Protein AF-W4FDB6-F1 (afdb_monomer_lite)

Radius of gyration: 23.58 Å; chains: 1; bounding box: 73×40×62 Å

Sequence (214 aa):
MHGTLHEHDWVFWHDALSQMTCRSTLEWMKSKDYLRRWVLPEQNLNAGTAFSGRPVGNSPELMCWDCSLIKDVDNAFIRHKAWTMHLPRGSPTKFCSSTPKRLEESYLRLMDPCHGHDAGVPTSDRIIHDAEKCFGDHLMAVINAQGAVVHGLGNRNGKRRESGNGGHGGKREKASDVVGHWLHPDAEAGLVDQLGLVTRAIELSKCTVDVAVV

pLDDT: mean 82.79, std 15.03, range [40.12, 97.25]

Secondary structure (DSSP, 8-state):
-TTSTTTTT--B--S-HHHHTSHHHHHHHHHTT-GGGB----TTTTTTSTTTTS---S-GGG-HIIIIIHHHHHHHHHHHHHHTTTS-TT-TT----SSHHHHHHHHHHHS-GGG-TTSSSS-HHHHHHHHHIIIIIHHHHHHHTTT---TTSSS--TTS--S-PPPP----------SS----HHHHHHHHHHHHHHHHHHHHHHHHHTT---

Structure (mmCIF, N/CA/C/O backbone):
data_AF-W4FDB6-F1
#
_entry.id   AF-W4FDB6-F1
#
loop_
_atom_site.group_PDB
_atom_site.id
_atom_site.type_symbol
_atom_site.label_atom_id
_atom_site.label_alt_id
_atom_site.label_comp_id
_atom_site.label_asym_id
_atom_site.label_entity_id
_atom_site.label_seq_id
_atom_site.pdbx_PDB_ins_code
_atom_site.Cartn_x
_atom_site.Cartn_y
_atom_site.Cartn_z
_atom_site.occupancy
_atom_site.B_iso_or_equiv
_atom_site.auth_seq_id
_atom_site.auth_comp_id
_atom_site.auth_asym_id
_atom_site.auth_atom_id
_atom_site.pdbx_PDB_model_num
ATOM 1 N N . MET A 1 1 ? -15.135 3.084 -6.798 1.00 77.62 1 MET A N 1
ATOM 2 C CA . MET A 1 1 ? -16.019 1.919 -6.602 1.00 77.62 1 MET A CA 1
ATOM 3 C C . MET A 1 1 ? -17.295 1.976 -7.442 1.00 77.62 1 MET A C 1
ATOM 5 O O . MET A 1 1 ? -18.014 0.996 -7.440 1.00 77.62 1 MET A O 1
ATOM 9 N N . HIS A 1 2 ? -17.599 3.065 -8.164 1.00 84.50 2 HIS A N 1
ATOM 10 C CA . HIS A 1 2 ? -18.776 3.081 -9.042 1.00 84.50 2 HIS A CA 1
ATOM 11 C C . HIS A 1 2 ? -18.686 1.978 -10.108 1.00 84.50 2 HIS A C 1
ATOM 13 O O . HIS A 1 2 ? -17.643 1.848 -10.752 1.00 84.50 2 HIS A O 1
ATOM 19 N N . GLY A 1 3 ? -19.756 1.207 -10.285 1.00 88.00 3 GLY A N 1
ATOM 20 C CA . GLY A 1 3 ? -19.828 0.080 -11.210 1.00 88.00 3 GLY A CA 1
ATOM 21 C C . GLY A 1 3 ? -19.156 -1.205 -10.721 1.00 88.00 3 GLY A C 1
ATOM 22 O O . GLY A 1 3 ? -19.018 -2.134 -11.513 1.00 88.00 3 GLY A O 1
ATOM 23 N N . THR A 1 4 ? -18.723 -1.284 -9.456 1.00 87.75 4 THR A N 1
ATOM 24 C CA . THR A 1 4 ? -18.204 -2.531 -8.866 1.00 87.75 4 THR A CA 1
ATOM 25 C C . THR A 1 4 ? -19.266 -3.224 -8.015 1.00 87.75 4 THR A C 1
ATOM 27 O O . THR A 1 4 ? -20.210 -2.588 -7.548 1.00 87.75 4 THR A O 1
ATOM 30 N N . LEU A 1 5 ? -19.084 -4.526 -7.755 1.00 90.31 5 LEU A N 1
ATOM 31 C CA . LEU A 1 5 ? -19.933 -5.289 -6.826 1.00 90.31 5 LEU A CA 1
ATOM 32 C C . LEU A 1 5 ? -20.041 -4.609 -5.451 1.00 90.31 5 LEU A C 1
ATOM 34 O O . LEU A 1 5 ? -21.086 -4.666 -4.812 1.00 90.31 5 LEU A O 1
ATOM 38 N N . HIS A 1 6 ? -18.970 -3.926 -5.042 1.00 89.88 6 HIS A N 1
ATOM 39 C CA . HIS A 1 6 ? -18.848 -3.292 -3.738 1.00 89.88 6 HIS A CA 1
ATOM 40 C C . HIS A 1 6 ? -19.127 -1.787 -3.738 1.00 89.88 6 HIS A C 1
ATOM 42 O O . HIS A 1 6 ? -18.681 -1.067 -2.846 1.00 89.88 6 HIS A O 1
ATOM 48 N N . GLU A 1 7 ? -19.830 -1.253 -4.741 1.00 9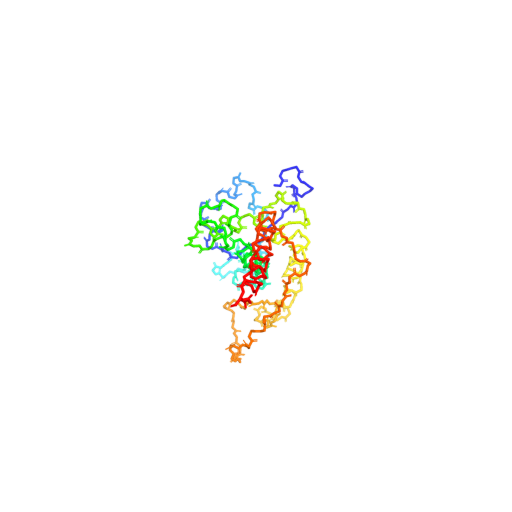1.69 7 GLU A N 1
ATOM 49 C CA . GLU A 1 7 ? -20.107 0.186 -4.840 1.00 91.69 7 GLU A CA 1
ATOM 50 C C . GLU A 1 7 ? -20.785 0.750 -3.577 1.00 91.69 7 GLU A C 1
ATOM 52 O O . GLU A 1 7 ? -20.498 1.870 -3.126 1.00 91.69 7 GLU A O 1
ATOM 57 N N . HIS A 1 8 ? -21.676 -0.035 -2.977 1.00 91.69 8 HIS A N 1
ATOM 58 C CA . HIS A 1 8 ? -22.542 0.418 -1.895 1.00 91.69 8 HIS A CA 1
ATOM 59 C C . HIS A 1 8 ? -22.120 -0.071 -0.508 1.00 91.69 8 HIS A C 1
ATOM 61 O O . HIS A 1 8 ? -22.468 0.594 0.465 1.00 91.69 8 HIS A O 1
ATOM 67 N N . ASP A 1 9 ? -21.296 -1.110 -0.395 1.00 92.81 9 ASP A N 1
ATOM 68 C CA . ASP A 1 9 ? -20.960 -1.771 0.877 1.00 92.81 9 ASP A CA 1
ATOM 69 C C . ASP A 1 9 ? -19.481 -1.652 1.290 1.00 92.81 9 ASP A C 1
ATOM 71 O O . ASP A 1 9 ? -19.114 -2.090 2.377 1.00 92.81 9 ASP A O 1
ATOM 75 N N . TRP A 1 10 ? -18.631 -1.010 0.479 1.00 92.12 10 TRP A N 1
ATOM 76 C CA . TRP A 1 10 ? -17.231 -0.820 0.850 1.00 92.12 10 TRP A CA 1
ATOM 77 C C . TRP A 1 10 ? -17.062 0.057 2.097 1.00 92.12 10 TRP A C 1
ATOM 79 O O . TRP A 1 10 ? -17.769 1.057 2.289 1.00 92.12 10 TRP A O 1
ATOM 89 N N . VAL A 1 11 ? -16.053 -0.303 2.891 1.00 91.88 11 VAL A N 1
ATOM 90 C CA . VAL A 1 11 ? -15.597 0.399 4.095 1.00 91.88 11 VAL A CA 1
ATOM 91 C C . VAL A 1 11 ? -14.080 0.572 4.067 1.00 91.88 11 VAL A C 1
ATOM 93 O O . VAL A 1 11 ? -13.389 -0.069 3.276 1.00 91.88 11 VAL A O 1
ATOM 96 N N . PHE A 1 12 ? -13.547 1.443 4.920 1.00 89.88 12 PHE A N 1
ATOM 97 C CA . PHE A 1 12 ? -12.102 1.619 5.072 1.00 89.88 12 PHE A CA 1
ATOM 98 C C . PHE A 1 12 ? -11.711 1.941 6.516 1.00 89.88 12 PHE A C 1
ATOM 100 O O . PHE A 1 12 ? -12.503 2.490 7.282 1.00 89.88 12 PHE A O 1
ATOM 107 N N . TRP A 1 13 ? -10.459 1.660 6.873 1.00 88.06 13 TRP A N 1
ATOM 108 C CA . TRP A 1 13 ? -9.829 2.092 8.120 1.00 88.06 13 TRP A CA 1
ATOM 109 C C . TRP A 1 13 ? -8.397 2.558 7.838 1.00 88.06 13 TRP A C 1
ATOM 111 O O . TRP A 1 13 ? -7.773 2.114 6.878 1.00 88.06 13 TRP A O 1
ATOM 121 N N . HIS A 1 14 ? -7.900 3.514 8.626 1.00 86.38 14 HIS A N 1
ATOM 122 C CA . HIS A 1 14 ? -6.581 4.110 8.412 1.00 86.38 14 HIS A CA 1
ATOM 123 C C . HIS A 1 14 ? -6.055 4.745 9.708 1.00 86.38 14 HIS A C 1
ATOM 125 O O . HIS A 1 14 ? -6.829 5.328 10.473 1.00 86.38 14 HIS A O 1
ATOM 131 N N . ASP A 1 15 ? -4.744 4.678 9.941 1.00 80.88 15 ASP A N 1
ATOM 132 C CA . ASP A 1 15 ? -4.083 5.112 11.181 1.00 80.88 15 ASP A CA 1
ATOM 133 C C . ASP A 1 15 ? -3.402 6.496 11.108 1.00 80.88 15 ASP A C 1
ATOM 135 O O . ASP A 1 15 ? -3.046 7.060 12.144 1.00 80.88 15 ASP A O 1
ATOM 139 N N . ALA A 1 16 ? -3.266 7.086 9.913 1.00 84.69 16 ALA A N 1
ATOM 140 C CA . ALA A 1 16 ? -2.893 8.493 9.683 1.00 84.69 16 ALA A CA 1
ATOM 141 C C . ALA A 1 16 ? -3.937 9.513 10.201 1.00 84.69 16 ALA A C 1
ATOM 143 O O . ALA A 1 16 ? -4.393 10.415 9.489 1.00 84.69 16 ALA A O 1
ATOM 144 N N . LEU A 1 17 ? -4.307 9.399 11.477 1.00 83.00 17 LEU A N 1
ATOM 145 C CA . LEU A 1 17 ? -5.391 10.136 12.122 1.00 83.00 17 LEU A CA 1
ATOM 146 C C . LEU A 1 17 ? -5.271 11.648 11.948 1.00 83.00 17 LEU A C 1
ATOM 148 O O . LEU A 1 17 ? -6.277 12.303 11.694 1.00 83.00 17 LEU A O 1
ATOM 152 N N . SER A 1 18 ? -4.068 12.219 12.041 1.00 84.00 18 SER A N 1
ATOM 153 C CA . SER A 1 18 ? -3.870 13.669 11.900 1.00 84.00 18 SER A CA 1
ATOM 154 C C . SER A 1 18 ? -4.280 14.195 10.522 1.00 84.00 18 SER A C 1
ATOM 156 O O . SER A 1 18 ? -4.822 15.293 10.427 1.00 84.00 18 SER A O 1
ATOM 158 N N . GLN A 1 19 ? -4.053 13.419 9.459 1.00 88.38 19 GLN A N 1
ATOM 159 C CA . GLN A 1 19 ? -4.461 13.776 8.097 1.00 88.38 19 GLN A CA 1
ATOM 160 C C . GLN A 1 19 ? -5.949 13.499 7.881 1.00 88.38 19 GLN A C 1
ATOM 162 O O . GLN A 1 19 ? -6.661 14.334 7.328 1.00 88.38 19 GLN A O 1
ATOM 167 N N . MET A 1 20 ? -6.426 12.355 8.375 1.00 87.31 20 MET A N 1
ATOM 168 C CA . MET A 1 20 ? -7.812 11.910 8.213 1.00 87.31 20 MET A CA 1
ATOM 169 C C . MET A 1 20 ? -8.819 12.760 9.002 1.00 87.31 20 MET A C 1
ATOM 171 O O . MET A 1 20 ? -9.962 12.921 8.585 1.00 87.31 20 MET A O 1
ATOM 175 N N . THR A 1 21 ? -8.402 13.323 10.138 1.00 87.00 21 THR A N 1
ATOM 176 C CA . THR A 1 21 ? -9.259 14.135 11.021 1.00 87.00 21 THR A CA 1
ATOM 177 C C . THR A 1 21 ? -9.052 15.638 10.870 1.00 87.00 21 THR A C 1
ATOM 179 O O . THR A 1 21 ? -9.692 16.416 11.582 1.00 87.00 21 THR A O 1
ATOM 182 N N . CYS A 1 22 ? -8.190 16.085 9.950 1.00 90.94 22 CYS A N 1
ATOM 183 C CA . CYS A 1 22 ? -8.082 17.511 9.673 1.00 90.94 22 CYS A CA 1
ATOM 184 C C . CYS A 1 22 ? -9.380 18.021 9.017 1.00 90.94 22 CYS A C 1
ATOM 186 O O . CYS A 1 22 ? -10.095 17.280 8.336 1.00 90.94 22 CYS A O 1
ATOM 188 N N . ARG A 1 23 ? -9.711 19.298 9.250 1.00 93.50 23 ARG A N 1
ATOM 189 C CA . ARG A 1 23 ? -11.004 19.879 8.851 1.00 93.50 23 ARG A CA 1
ATOM 190 C C . ARG A 1 23 ? -11.286 19.705 7.358 1.00 93.50 23 ARG A C 1
ATOM 192 O O . ARG A 1 23 ? -12.361 19.238 7.003 1.00 93.50 23 ARG A O 1
ATOM 199 N N . SER A 1 24 ? -10.309 20.031 6.515 1.00 95.81 24 SER A N 1
ATOM 200 C CA . SER A 1 24 ? -10.447 19.942 5.061 1.00 95.81 24 SER A CA 1
ATOM 201 C C . SER A 1 24 ? -10.673 18.505 4.585 1.00 95.81 24 SER A C 1
ATOM 203 O O . SER A 1 24 ? -11.525 18.282 3.729 1.00 95.81 24 SER A O 1
ATOM 205 N N . THR A 1 25 ? -9.978 17.517 5.161 1.00 94.25 25 THR A N 1
ATOM 206 C CA . THR A 1 25 ? -10.194 16.102 4.819 1.00 94.25 25 THR A CA 1
ATOM 207 C C . THR A 1 25 ? -11.575 15.630 5.259 1.00 94.25 25 THR A C 1
ATOM 209 O O . THR A 1 25 ? -12.256 14.954 4.494 1.00 94.25 25 THR A O 1
ATOM 212 N N . LEU A 1 26 ? -12.041 16.021 6.450 1.00 92.44 26 LEU A N 1
ATOM 213 C CA . LEU A 1 26 ? -13.391 15.687 6.917 1.00 92.44 26 LEU A CA 1
ATOM 214 C C . LEU A 1 26 ? -14.479 16.308 6.031 1.00 92.44 26 LEU A C 1
ATOM 216 O O . LEU A 1 26 ? -15.447 15.631 5.693 1.00 92.44 26 LEU A O 1
ATOM 220 N N . GLU A 1 27 ? -14.335 17.577 5.649 1.00 95.88 27 GLU A N 1
ATOM 221 C CA . GLU A 1 27 ? -15.256 18.260 4.730 1.00 95.88 27 GLU A CA 1
ATOM 222 C C . GLU A 1 27 ? -15.283 17.575 3.360 1.00 95.88 27 GLU A C 1
ATOM 224 O O . GLU A 1 27 ? -16.359 17.283 2.831 1.00 95.88 27 GLU A O 1
ATOM 229 N N . TRP A 1 28 ? -14.111 17.225 2.826 1.00 95.94 28 TRP A N 1
ATOM 230 C CA . TRP A 1 28 ? -13.996 16.472 1.582 1.00 95.94 28 TRP A CA 1
ATOM 231 C C . TRP A 1 28 ? -14.659 15.091 1.684 1.00 95.94 28 TRP A C 1
ATOM 233 O O . TRP A 1 28 ? -15.516 14.770 0.860 1.00 95.94 28 TRP A O 1
ATOM 243 N N . MET A 1 29 ? -14.359 14.305 2.723 1.00 94.38 29 MET A N 1
ATOM 244 C CA . MET A 1 29 ? -14.971 12.986 2.934 1.00 94.38 29 MET A CA 1
ATOM 245 C C . MET A 1 29 ? -16.492 13.070 3.095 1.00 94.38 29 MET A C 1
ATOM 247 O O . MET A 1 29 ? -17.195 12.193 2.600 1.00 94.38 29 MET A O 1
ATOM 251 N N . LYS A 1 30 ? -17.022 14.119 3.740 1.00 94.88 30 LYS A N 1
ATOM 252 C CA . LYS A 1 30 ? -18.473 14.364 3.817 1.00 94.88 30 LYS A CA 1
ATOM 253 C C . LYS A 1 30 ? -19.069 14.638 2.441 1.00 94.88 30 LYS A C 1
ATOM 255 O O . LYS A 1 30 ? -20.067 14.021 2.091 1.00 94.88 30 LYS A O 1
ATOM 260 N N . SER A 1 31 ? -18.440 15.502 1.642 1.00 96.25 31 SER A N 1
ATOM 261 C CA . SER A 1 31 ? -18.912 15.817 0.282 1.00 96.25 31 SER A CA 1
ATOM 262 C C . SER A 1 31 ? -18.907 14.612 -0.665 1.00 96.25 31 SER A C 1
ATOM 264 O O . SER A 1 31 ? -19.667 14.578 -1.628 1.00 96.25 31 SER A O 1
ATOM 266 N N . LYS A 1 32 ? -18.044 13.626 -0.396 1.00 93.06 32 LYS A N 1
ATOM 267 C CA . LYS A 1 32 ? -17.949 12.371 -1.148 1.00 93.06 32 LYS A CA 1
ATOM 268 C C . LYS A 1 32 ? -18.794 11.246 -0.562 1.00 93.06 32 LYS A C 1
ATOM 270 O O . LYS A 1 32 ? -18.799 10.162 -1.132 1.00 93.06 32 LYS A O 1
ATOM 275 N N . ASP A 1 33 ? -19.476 11.486 0.560 1.00 92.00 33 ASP A N 1
ATOM 276 C CA . ASP A 1 33 ? -20.204 10.457 1.307 1.00 92.00 33 ASP A CA 1
ATOM 277 C C . ASP A 1 33 ? -19.298 9.273 1.729 1.00 92.00 33 ASP A C 1
ATOM 279 O O . ASP A 1 33 ? -19.707 8.121 1.860 1.00 92.00 33 ASP A O 1
ATOM 283 N N . TYR A 1 34 ? -18.009 9.562 1.935 1.00 92.88 34 TYR A N 1
ATOM 284 C CA . TYR A 1 34 ? -17.008 8.594 2.387 1.00 92.88 34 TYR A CA 1
ATOM 285 C C . TYR A 1 34 ? -16.977 8.506 3.906 1.00 92.88 34 TYR A C 1
ATOM 287 O O . TYR A 1 34 ? -16.660 7.456 4.449 1.00 92.88 34 TYR A O 1
ATOM 295 N N . LEU A 1 35 ? -17.348 9.578 4.615 1.00 90.56 35 LEU A N 1
ATOM 296 C CA . LEU A 1 35 ? -17.263 9.601 6.075 1.00 90.56 35 LEU A CA 1
ATOM 297 C C . LEU A 1 35 ? -18.083 8.474 6.733 1.00 90.56 35 LEU A C 1
ATOM 299 O O . LEU A 1 35 ? -17.617 7.889 7.703 1.00 90.56 35 LEU A O 1
ATOM 303 N N . ARG A 1 36 ? -19.251 8.116 6.176 1.00 90.69 36 ARG A N 1
ATOM 304 C CA . ARG A 1 36 ? -20.087 7.007 6.680 1.00 90.69 36 ARG A CA 1
ATOM 305 C C . ARG A 1 36 ? -19.487 5.612 6.468 1.00 90.69 36 ARG A C 1
ATOM 307 O O . ARG A 1 36 ? -20.016 4.642 6.990 1.00 90.69 36 ARG A O 1
ATOM 314 N N . ARG A 1 37 ? -18.435 5.509 5.654 1.00 92.69 37 ARG A N 1
ATOM 315 C CA . ARG A 1 37 ? -17.748 4.259 5.297 1.00 92.69 37 ARG A CA 1
ATOM 316 C C . ARG A 1 37 ? -16.469 4.051 6.101 1.00 92.69 37 ARG A C 1
ATOM 318 O O . ARG A 1 37 ? -15.809 3.026 5.955 1.00 92.69 37 ARG A O 1
ATOM 325 N N . TRP A 1 38 ? -16.096 5.032 6.918 1.00 89.94 38 TRP A N 1
ATOM 326 C CA . TRP A 1 38 ? -14.939 4.929 7.788 1.00 89.94 38 TRP A CA 1
ATOM 327 C C . TRP A 1 38 ? -15.288 4.066 9.001 1.00 89.94 38 TRP A C 1
ATOM 329 O O . TRP A 1 38 ? -16.221 4.379 9.738 1.00 89.94 38 TRP A O 1
ATOM 339 N N . VAL A 1 39 ? -14.527 2.999 9.227 1.00 87.75 39 VAL A N 1
ATOM 340 C CA . VAL A 1 39 ? -14.646 2.172 10.428 1.00 87.75 39 VAL A CA 1
ATOM 341 C C . VAL A 1 39 ? -14.158 2.972 11.639 1.00 87.75 39 VAL A C 1
ATOM 343 O O . VAL A 1 39 ? -12.982 3.337 11.734 1.00 87.75 39 VAL A O 1
ATOM 346 N N . LEU A 1 40 ? -15.078 3.248 12.562 1.00 84.06 40 LEU A N 1
ATOM 347 C CA . LEU A 1 40 ? -14.858 4.031 13.777 1.00 84.06 40 LEU A CA 1
ATOM 348 C C . LEU A 1 40 ? -15.238 3.213 15.021 1.00 84.06 40 LEU A C 1
ATOM 350 O O . LEU A 1 40 ? -16.139 2.380 14.951 1.00 84.06 40 LEU A O 1
ATOM 354 N N . PRO A 1 41 ? -14.586 3.446 16.173 1.00 76.38 41 PRO A N 1
ATOM 355 C CA . PRO A 1 41 ? -15.020 2.869 17.434 1.00 76.38 41 PRO A CA 1
ATOM 356 C C . PRO A 1 41 ? -16.377 3.447 17.841 1.00 76.38 41 PRO A C 1
ATOM 358 O O . PRO A 1 41 ? -16.570 4.664 17.847 1.00 76.38 41 PRO A O 1
ATOM 361 N N . GLU A 1 42 ? -17.293 2.565 18.227 1.00 79.50 42 GLU A N 1
ATOM 362 C CA . GLU A 1 42 ? -18.619 2.923 18.729 1.00 79.50 42 GLU A CA 1
ATOM 363 C C . GLU A 1 42 ? -18.728 2.725 20.249 1.00 79.50 42 GLU A C 1
ATOM 365 O O . GLU A 1 42 ? -17.752 2.409 20.930 1.00 79.50 42 GLU A O 1
ATOM 370 N N . GLN A 1 43 ? -19.926 2.950 20.799 1.00 80.25 43 GLN A N 1
ATOM 371 C CA . GLN A 1 43 ? -20.262 2.674 22.203 1.00 80.25 43 GLN A CA 1
ATOM 372 C C . GLN A 1 43 ? -19.336 3.357 23.219 1.00 80.25 43 GLN A C 1
ATOM 374 O O . GLN A 1 43 ? -19.120 2.850 24.317 1.00 80.25 43 GLN A O 1
ATOM 379 N N . ASN A 1 44 ? -18.794 4.527 22.867 1.00 78.81 44 ASN A N 1
ATOM 380 C CA . ASN A 1 44 ? -17.888 5.291 23.725 1.00 78.81 44 ASN A CA 1
ATOM 381 C C . ASN A 1 44 ? -16.601 4.530 24.108 1.00 78.81 44 ASN A C 1
ATOM 383 O O . ASN A 1 44 ? -15.969 4.884 25.102 1.00 78.81 44 ASN A O 1
ATOM 387 N N . LEU A 1 45 ? -16.173 3.543 23.304 1.00 76.19 45 LEU A N 1
ATOM 388 C CA . LEU A 1 45 ? -14.981 2.711 23.552 1.00 76.19 45 LEU A CA 1
ATOM 389 C C . LEU A 1 45 ? -13.702 3.514 23.829 1.00 76.19 45 LEU A C 1
ATOM 391 O O . LEU A 1 45 ? -12.815 3.047 24.536 1.00 76.19 45 LEU A O 1
ATOM 395 N N . ASN A 1 46 ? -13.597 4.725 23.283 1.00 80.69 46 ASN A N 1
ATOM 396 C CA . ASN A 1 46 ? -12.473 5.630 23.511 1.00 80.69 46 ASN A CA 1
ATOM 397 C C . ASN A 1 46 ? -12.885 6.992 24.090 1.00 80.69 46 ASN A C 1
ATOM 399 O O . ASN A 1 46 ? -12.123 7.964 23.987 1.00 80.69 46 ASN A O 1
ATOM 403 N N . ALA A 1 47 ? -14.072 7.079 24.695 1.00 85.12 47 ALA A N 1
ATOM 404 C CA . ALA A 1 47 ? -14.537 8.300 25.338 1.00 85.12 47 ALA A CA 1
ATOM 405 C C . ALA A 1 47 ? -13.588 8.738 26.461 1.00 85.12 47 ALA A C 1
ATOM 407 O O . ALA A 1 47 ? -12.970 7.926 27.144 1.00 85.12 47 ALA A O 1
ATOM 408 N N . GLY A 1 48 ? -13.438 10.054 26.622 1.00 83.31 48 GLY A N 1
ATOM 409 C CA . GLY A 1 48 ? -12.521 10.635 27.609 1.00 83.31 48 GLY A CA 1
ATOM 410 C C . GLY A 1 48 ? -11.039 10.601 27.213 1.00 83.31 48 GLY A C 1
ATOM 411 O O . GLY A 1 48 ? -10.209 11.141 27.938 1.00 83.31 48 GLY A O 1
ATOM 412 N N . THR A 1 49 ? -10.687 10.031 26.056 1.00 79.94 49 THR A N 1
ATOM 413 C CA . THR A 1 49 ? -9.330 10.121 25.497 1.00 79.94 49 THR A CA 1
ATOM 414 C C . THR A 1 49 ? -9.225 11.260 24.481 1.00 79.94 49 THR A C 1
ATOM 416 O O . THR A 1 49 ? -10.222 11.690 23.897 1.00 79.94 49 THR A O 1
ATOM 419 N N . ALA A 1 50 ? -7.999 11.695 24.172 1.00 73.81 50 ALA A N 1
ATOM 420 C CA . ALA A 1 50 ? -7.745 12.628 23.067 1.00 73.81 50 ALA A CA 1
ATOM 421 C C . ALA A 1 50 ? -8.186 12.084 21.685 1.00 73.81 50 ALA A C 1
ATOM 423 O O . ALA A 1 50 ? -8.238 12.836 20.709 1.00 73.81 50 ALA A O 1
ATOM 424 N N . PHE A 1 51 ? -8.504 10.788 21.600 1.00 70.88 51 PHE A N 1
ATOM 425 C CA . PHE A 1 51 ? -8.953 10.107 20.391 1.00 70.88 51 PHE A CA 1
ATOM 426 C C . PHE A 1 51 ? -10.452 9.792 20.388 1.00 70.88 51 PHE A C 1
ATOM 428 O O . PHE A 1 51 ? -10.901 9.137 19.458 1.00 70.88 51 PHE A O 1
ATOM 435 N N . SER A 1 52 ? -11.229 10.264 21.369 1.00 80.00 52 SER A N 1
ATOM 436 C CA . SER A 1 52 ? -12.680 10.038 21.440 1.00 80.00 52 SER A CA 1
ATOM 437 C C . SER A 1 52 ? -13.373 10.299 20.094 1.00 80.00 52 SER A C 1
ATOM 439 O O . SER A 1 52 ? -13.234 11.383 19.522 1.00 80.00 52 SER A O 1
ATOM 441 N N . GLY A 1 53 ? -14.109 9.306 19.583 1.00 73.25 53 GLY A N 1
ATOM 442 C CA . GLY A 1 53 ? -14.805 9.381 18.288 1.00 73.25 53 GLY A CA 1
ATOM 443 C C . GLY A 1 53 ? -13.894 9.322 17.051 1.00 73.25 53 GLY A C 1
ATOM 444 O O . GLY A 1 53 ? -14.327 9.658 15.951 1.00 73.25 53 GLY A O 1
ATOM 445 N N . ARG A 1 54 ? -12.626 8.931 17.214 1.00 71.69 54 ARG A N 1
ATOM 446 C CA . ARG A 1 54 ? -11.642 8.706 16.138 1.00 71.69 54 ARG A CA 1
ATOM 447 C C . ARG A 1 54 ? -11.199 7.240 16.149 1.00 71.69 54 ARG A C 1
ATOM 449 O O . ARG A 1 54 ? -11.263 6.630 17.215 1.00 71.69 54 ARG A O 1
ATOM 456 N N . PRO A 1 55 ? -10.716 6.663 15.033 1.00 71.50 55 PRO A N 1
ATOM 457 C CA . PRO A 1 55 ? -10.130 5.326 15.065 1.00 71.50 55 PRO A CA 1
ATOM 458 C C . PRO A 1 55 ? -8.987 5.227 16.073 1.00 71.50 55 PRO A C 1
ATOM 460 O O . PRO A 1 55 ? -8.302 6.212 16.363 1.00 71.50 55 PRO A O 1
ATOM 463 N N . VAL A 1 56 ? -8.763 4.020 16.584 1.00 66.75 56 VAL A N 1
ATOM 464 C CA . VAL A 1 56 ? -7.585 3.728 17.401 1.00 66.75 56 VAL A CA 1
ATOM 465 C C . VAL A 1 56 ? -6.355 3.805 16.493 1.00 66.75 56 VAL A C 1
ATOM 467 O O . VAL A 1 56 ? -6.213 3.026 15.556 1.00 66.75 56 VAL A O 1
ATOM 470 N N . GLY A 1 57 ? -5.490 4.789 16.734 1.00 67.62 57 GLY A N 1
ATOM 471 C CA . GLY A 1 57 ? -4.241 4.958 15.986 1.00 67.62 57 GLY A CA 1
ATOM 472 C C . GLY A 1 57 ? -3.104 4.094 16.536 1.00 67.62 57 GLY A C 1
ATOM 473 O O . GLY A 1 57 ? -3.252 3.430 17.562 1.00 67.62 57 GLY A O 1
ATOM 474 N N . ASN A 1 58 ? -1.933 4.158 15.891 1.00 71.75 58 ASN A N 1
ATOM 475 C CA . ASN A 1 58 ? -0.671 3.584 16.391 1.00 71.75 58 ASN A CA 1
ATOM 476 C C . ASN A 1 58 ? -0.705 2.053 16.593 1.00 71.75 58 ASN A C 1
ATOM 478 O O . ASN A 1 58 ? -0.262 1.533 17.619 1.00 71.75 58 ASN A O 1
ATOM 482 N N . SER A 1 59 ? -1.256 1.349 15.605 1.00 78.69 59 SER A N 1
ATOM 483 C CA . SER A 1 59 ? -1.400 -0.111 15.597 1.00 78.69 59 SER A CA 1
ATOM 484 C C . SER A 1 59 ? -0.990 -0.668 14.229 1.00 78.69 59 SER A C 1
ATOM 486 O O . SER A 1 59 ? -1.860 -1.074 13.456 1.00 78.69 59 SER A O 1
ATOM 488 N N . PRO A 1 60 ? 0.308 -0.616 13.871 1.00 80.44 60 PRO A N 1
ATOM 489 C CA . PRO A 1 60 ? 0.771 -1.024 12.543 1.00 80.44 60 PRO A CA 1
ATOM 490 C C . PRO A 1 60 ? 0.479 -2.494 12.225 1.00 80.44 60 PRO A C 1
ATOM 492 O O . PRO A 1 60 ? 0.372 -2.848 11.060 1.00 80.44 60 PRO A O 1
ATOM 495 N N . GLU A 1 61 ? 0.301 -3.350 13.229 1.00 84.38 61 GLU A N 1
ATOM 496 C CA . GLU A 1 61 ? -0.120 -4.739 13.047 1.00 84.38 61 GLU A CA 1
ATOM 497 C C . GLU A 1 61 ? -1.575 -4.880 12.573 1.00 84.38 61 GLU A C 1
ATOM 499 O O . GLU A 1 61 ? -1.930 -5.921 12.027 1.00 84.38 61 GLU A O 1
ATOM 504 N N . LEU A 1 62 ? -2.409 -3.850 12.751 1.00 87.25 62 LEU A N 1
ATOM 505 C CA . LEU A 1 62 ? -3.792 -3.814 12.256 1.00 87.25 62 LEU A CA 1
ATOM 506 C C . LEU A 1 62 ? -3.900 -3.128 10.883 1.00 87.25 62 LEU A C 1
ATOM 508 O O . LEU A 1 62 ? -4.956 -3.166 10.250 1.00 87.25 62 LEU A O 1
ATOM 512 N N . MET A 1 63 ? -2.829 -2.475 10.422 1.00 89.00 63 MET A N 1
ATOM 513 C CA . MET A 1 63 ? -2.772 -1.825 9.114 1.00 89.00 63 MET A CA 1
ATOM 514 C C . MET A 1 63 ? -2.079 -2.754 8.123 1.00 89.00 63 MET A C 1
ATOM 516 O O . MET A 1 63 ? -0.862 -2.896 8.177 1.00 89.00 63 MET A O 1
ATOM 520 N N . CYS A 1 64 ? -2.813 -3.342 7.177 1.00 91.00 64 CYS A N 1
ATOM 521 C CA . CYS A 1 64 ? -2.246 -4.276 6.191 1.00 91.00 64 CYS A CA 1
ATOM 522 C C . CYS A 1 64 ? -1.025 -3.684 5.468 1.00 91.00 64 CYS A C 1
ATOM 524 O O . CYS A 1 64 ? 0.018 -4.325 5.313 1.00 91.00 64 CYS A O 1
ATOM 526 N N . TRP A 1 65 ? -1.134 -2.401 5.097 1.00 90.56 65 TRP A N 1
ATOM 527 C CA . TRP A 1 65 ? -0.067 -1.672 4.421 1.00 90.56 65 TRP A CA 1
ATOM 528 C C . TRP A 1 65 ? 1.241 -1.658 5.217 1.00 90.56 65 TRP A C 1
ATOM 530 O O . TRP A 1 65 ? 2.281 -2.042 4.684 1.00 90.56 65 TRP A O 1
ATOM 540 N N . ASP A 1 66 ? 1.186 -1.281 6.496 1.00 87.12 66 ASP A N 1
ATOM 541 C CA . ASP A 1 66 ? 2.362 -1.223 7.368 1.00 87.12 66 ASP A CA 1
ATOM 542 C C . ASP A 1 66 ? 2.795 -2.587 7.906 1.00 87.12 66 ASP A C 1
ATOM 544 O O . ASP A 1 66 ? 3.983 -2.796 8.175 1.00 87.12 66 ASP A O 1
ATOM 548 N N . CYS A 1 67 ? 1.851 -3.513 8.067 1.00 87.06 67 CYS A N 1
ATOM 549 C CA . CYS A 1 67 ? 2.099 -4.839 8.604 1.00 87.06 67 CYS A CA 1
ATOM 550 C C . CYS A 1 67 ? 2.920 -5.683 7.628 1.00 87.06 67 CYS A C 1
ATOM 552 O O . CYS A 1 67 ? 3.900 -6.324 8.037 1.00 87.06 67 CYS A O 1
ATOM 554 N N . SER A 1 68 ? 2.522 -5.724 6.350 1.00 87.31 68 SER A N 1
ATOM 555 C CA . SER A 1 68 ? 3.193 -6.577 5.369 1.00 87.31 68 SER A CA 1
ATOM 556 C C . SER A 1 68 ? 3.147 -6.101 3.915 1.00 87.31 68 SER A C 1
ATOM 558 O O . SER A 1 68 ? 4.150 -6.276 3.224 1.00 87.31 68 SER A O 1
ATOM 560 N N . LEU A 1 69 ? 2.072 -5.460 3.443 1.00 92.00 69 LEU A N 1
ATOM 561 C CA . LEU A 1 69 ? 1.897 -5.224 2.001 1.00 92.00 69 LEU A CA 1
ATOM 562 C C . LEU A 1 69 ? 2.967 -4.298 1.408 1.00 92.00 69 LEU A C 1
ATOM 564 O O . LEU A 1 69 ? 3.458 -4.562 0.311 1.00 92.00 69 LEU A O 1
ATOM 568 N N . ILE A 1 70 ? 3.418 -3.269 2.138 1.00 91.50 70 ILE A N 1
ATOM 569 C CA . ILE A 1 70 ? 4.513 -2.408 1.657 1.00 91.50 70 ILE A CA 1
ATOM 570 C C . ILE A 1 70 ? 5.799 -3.205 1.417 1.00 91.50 70 ILE A C 1
ATOM 572 O O . ILE A 1 70 ? 6.564 -2.903 0.504 1.00 91.50 70 ILE A O 1
ATOM 576 N N . LYS A 1 71 ? 6.038 -4.260 2.206 1.00 88.12 71 LYS A N 1
ATOM 577 C CA . LYS A 1 71 ? 7.226 -5.099 2.059 1.00 88.12 71 LYS A CA 1
ATOM 578 C C . LYS A 1 71 ? 7.168 -5.924 0.776 1.00 88.12 71 LYS A C 1
ATOM 580 O O . LYS A 1 71 ? 8.209 -6.127 0.147 1.00 88.12 71 LYS A O 1
ATOM 585 N N . ASP A 1 72 ? 5.976 -6.361 0.385 1.00 90.50 72 ASP A N 1
ATOM 586 C CA . ASP A 1 72 ? 5.751 -7.064 -0.876 1.00 90.50 72 ASP A CA 1
ATOM 587 C C . ASP A 1 72 ? 6.096 -6.139 -2.055 1.00 90.50 72 ASP A C 1
ATOM 589 O O . ASP A 1 72 ? 6.874 -6.521 -2.936 1.00 90.50 72 ASP A O 1
ATOM 593 N N . VAL A 1 73 ? 5.636 -4.882 -2.004 1.00 94.19 73 VAL A N 1
ATOM 594 C CA . VAL A 1 73 ? 5.954 -3.851 -3.008 1.00 94.19 73 VAL A CA 1
ATOM 595 C C . VAL A 1 73 ? 7.443 -3.510 -3.025 1.00 94.19 73 VAL A C 1
ATOM 597 O O . VAL A 1 73 ? 8.049 -3.492 -4.095 1.00 94.19 73 VAL A O 1
ATOM 600 N N . ASP A 1 74 ? 8.073 -3.312 -1.865 1.00 93.50 74 ASP A N 1
ATOM 601 C CA . ASP A 1 74 ? 9.511 -3.040 -1.756 1.00 93.50 74 ASP A CA 1
ATOM 602 C C . ASP A 1 74 ? 10.347 -4.167 -2.377 1.00 93.50 74 ASP A C 1
ATOM 604 O O . ASP A 1 74 ? 11.312 -3.924 -3.107 1.00 93.50 74 ASP A O 1
ATOM 608 N N . ASN A 1 75 ? 9.993 -5.420 -2.082 1.00 90.19 75 ASN A N 1
ATOM 609 C CA . ASN A 1 75 ? 10.685 -6.584 -2.623 1.00 90.19 75 ASN A CA 1
ATOM 610 C C . ASN A 1 75 ? 10.506 -6.666 -4.142 1.00 90.19 75 ASN A C 1
ATOM 612 O O . ASN A 1 75 ? 11.490 -6.871 -4.857 1.00 90.19 75 ASN A O 1
ATOM 616 N N . ALA A 1 76 ? 9.285 -6.449 -4.641 1.00 93.00 76 ALA A N 1
ATOM 617 C CA . ALA A 1 76 ? 9.019 -6.380 -6.070 1.00 93.00 76 ALA A CA 1
ATOM 618 C C . ALA A 1 76 ? 9.846 -5.270 -6.727 1.00 93.00 76 ALA A C 1
ATOM 620 O O . ALA A 1 76 ? 10.593 -5.550 -7.665 1.00 93.00 76 ALA A O 1
ATOM 621 N N . PHE A 1 77 ? 9.819 -4.053 -6.186 1.00 96.00 77 PHE A N 1
ATOM 622 C CA . PHE A 1 77 ? 10.601 -2.925 -6.679 1.00 96.00 77 PHE A CA 1
ATOM 623 C C . PHE A 1 77 ? 12.097 -3.240 -6.762 1.00 96.00 77 PHE A C 1
ATOM 625 O O . PHE A 1 77 ? 12.723 -2.980 -7.790 1.00 96.00 77 PHE A O 1
ATOM 632 N N . ILE A 1 78 ? 12.683 -3.835 -5.718 1.00 93.81 78 ILE A N 1
ATOM 633 C CA . ILE A 1 78 ? 14.107 -4.199 -5.703 1.00 93.81 78 ILE A CA 1
ATOM 634 C C . ILE A 1 78 ? 14.443 -5.159 -6.849 1.00 93.81 78 ILE A C 1
ATOM 636 O O . ILE A 1 78 ? 15.455 -4.955 -7.524 1.00 93.81 78 ILE A O 1
ATOM 640 N N . ARG A 1 79 ? 13.602 -6.171 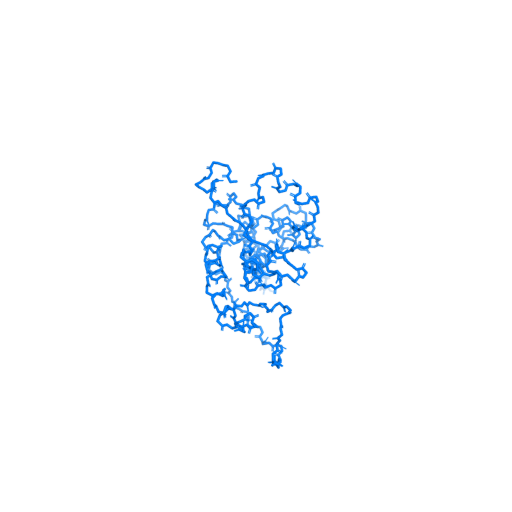-7.098 1.00 91.81 79 ARG A N 1
ATOM 641 C CA . ARG A 1 79 ? 13.802 -7.109 -8.212 1.00 91.81 79 ARG A CA 1
ATOM 642 C C . ARG A 1 79 ? 13.684 -6.412 -9.572 1.00 91.81 79 ARG A C 1
ATOM 644 O O . ARG A 1 79 ? 14.596 -6.498 -10.388 1.00 91.81 79 ARG A O 1
ATOM 651 N N . HIS A 1 80 ? 12.621 -5.636 -9.776 1.00 95.25 80 HIS A N 1
ATOM 652 C CA . HIS A 1 80 ? 12.362 -4.915 -11.028 1.00 95.25 80 HIS A CA 1
ATOM 653 C C . HIS A 1 80 ? 13.456 -3.889 -11.352 1.00 95.25 80 HIS A C 1
ATOM 655 O O . HIS A 1 80 ? 13.892 -3.750 -12.497 1.00 95.25 80 HIS A O 1
ATOM 661 N N . LYS A 1 81 ? 13.971 -3.206 -10.326 1.00 95.75 81 LYS A N 1
ATOM 662 C CA . LYS A 1 81 ? 15.129 -2.315 -10.433 1.00 95.75 81 LYS A CA 1
ATOM 663 C C . LYS A 1 81 ? 16.392 -3.063 -10.851 1.00 95.75 81 LYS A C 1
ATOM 665 O O . LYS A 1 81 ? 17.171 -2.513 -11.625 1.00 95.75 81 LYS A O 1
ATOM 670 N N . ALA A 1 82 ? 16.613 -4.279 -10.350 1.00 92.62 82 ALA A N 1
ATOM 671 C CA . ALA A 1 82 ? 17.772 -5.081 -10.729 1.00 92.62 82 ALA A CA 1
ATOM 672 C C . ALA A 1 82 ? 17.723 -5.467 -12.214 1.00 92.62 82 ALA A C 1
ATOM 674 O O . ALA A 1 82 ? 18.712 -5.279 -12.914 1.00 92.62 82 ALA A O 1
ATOM 675 N N . TRP A 1 83 ? 16.568 -5.907 -12.718 1.00 92.62 83 TRP A N 1
ATOM 676 C CA . TRP A 1 83 ? 16.422 -6.315 -14.123 1.00 92.62 83 TRP A CA 1
ATOM 677 C C . TRP A 1 83 ? 16.393 -5.163 -15.118 1.00 92.62 83 TRP A C 1
ATOM 679 O O . TRP A 1 83 ? 16.658 -5.361 -16.292 1.00 92.62 83 TRP A O 1
ATOM 689 N N . THR A 1 84 ? 16.122 -3.942 -14.666 1.00 96.00 84 THR A N 1
ATOM 690 C CA . THR A 1 84 ? 16.146 -2.746 -15.524 1.00 96.00 84 THR A CA 1
ATOM 691 C C . THR A 1 84 ? 17.375 -1.869 -15.281 1.00 96.00 84 THR A C 1
ATOM 693 O O . THR A 1 84 ? 17.460 -0.733 -15.761 1.00 96.00 84 THR A O 1
ATOM 696 N N . MET A 1 85 ? 18.367 -2.363 -14.531 1.00 94.94 85 MET A N 1
ATOM 697 C CA . MET A 1 85 ? 19.492 -1.536 -14.093 1.00 94.94 85 MET A CA 1
ATOM 698 C C . MET A 1 85 ? 20.384 -1.066 -15.246 1.00 94.94 85 MET A C 1
ATOM 700 O O . MET A 1 85 ? 20.898 0.053 -15.180 1.00 94.94 85 MET A O 1
ATOM 704 N N . HIS A 1 86 ? 20.526 -1.877 -16.296 1.00 93.56 86 HIS A N 1
ATOM 705 C CA . HIS A 1 86 ? 21.349 -1.596 -17.475 1.00 93.56 86 HIS A CA 1
ATOM 706 C C . HIS A 1 86 ? 20.712 -0.550 -18.407 1.00 93.56 86 HIS A C 1
ATOM 708 O O . HIS A 1 86 ? 21.429 0.134 -19.133 1.00 93.56 86 HIS A O 1
ATOM 714 N N . LEU A 1 87 ? 19.388 -0.358 -18.340 1.00 95.12 87 LEU A N 1
ATOM 715 C CA . LEU A 1 87 ? 18.686 0.616 -19.176 1.00 95.12 87 LEU A CA 1
ATOM 716 C C . LEU A 1 87 ? 19.161 2.059 -18.902 1.00 95.12 87 LEU A C 1
ATOM 718 O O . LEU A 1 87 ? 19.553 2.392 -17.773 1.00 95.12 87 LEU A O 1
ATOM 722 N N . PRO A 1 88 ? 19.078 2.976 -19.881 1.00 94.00 88 PRO A N 1
ATOM 723 C CA . PRO A 1 88 ? 19.417 4.381 -19.673 1.00 94.00 88 PRO A CA 1
ATOM 724 C C . PRO A 1 88 ? 18.600 5.025 -18.546 1.00 94.00 88 PRO A C 1
ATOM 726 O O . PRO A 1 88 ? 17.432 4.711 -18.329 1.00 94.00 88 PRO A O 1
ATOM 729 N N . ARG A 1 89 ? 19.195 5.990 -17.833 1.00 87.88 89 ARG A N 1
ATOM 730 C CA . ARG A 1 89 ? 18.559 6.680 -16.690 1.00 87.88 89 ARG A CA 1
ATOM 731 C C . ARG A 1 89 ? 17.235 7.382 -17.047 1.00 87.88 89 ARG A C 1
ATOM 733 O O . ARG A 1 89 ? 16.425 7.598 -16.152 1.00 87.88 89 ARG A O 1
ATOM 740 N N . GLY A 1 90 ? 17.053 7.784 -18.304 1.00 89.00 90 GLY A N 1
ATOM 741 C CA . GLY A 1 90 ? 15.833 8.429 -18.798 1.00 89.00 90 GLY A CA 1
ATOM 742 C C . GLY A 1 90 ? 14.800 7.469 -19.389 1.00 89.00 90 GLY A C 1
ATOM 743 O O . GLY A 1 90 ? 13.783 7.943 -19.878 1.00 89.00 90 GLY A O 1
ATOM 744 N N . SER A 1 91 ? 15.054 6.156 -19.382 1.00 93.81 91 SE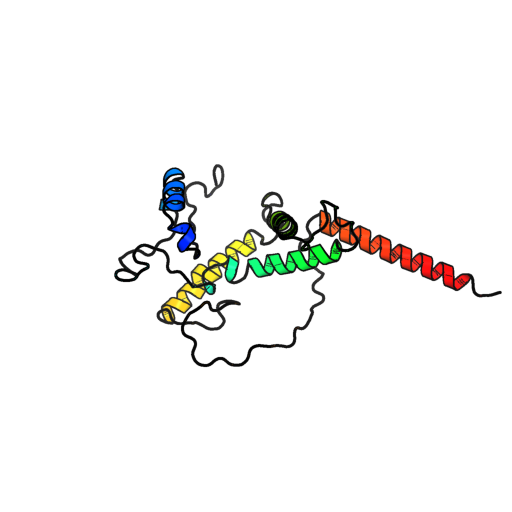R A N 1
ATOM 745 C CA . SER A 1 91 ? 14.112 5.199 -19.961 1.00 93.81 91 SER A CA 1
ATOM 746 C C . SER A 1 91 ? 12.808 5.173 -19.154 1.00 93.81 91 SER A C 1
ATOM 748 O O . SER A 1 91 ? 12.881 4.974 -17.938 1.00 93.81 91 SER A O 1
ATOM 750 N N . PRO A 1 92 ? 11.630 5.307 -19.792 1.00 93.00 92 PRO A N 1
ATOM 751 C CA . PRO A 1 92 ? 10.344 5.210 -19.098 1.00 93.00 92 PRO A CA 1
ATOM 752 C C . PRO A 1 92 ? 10.102 3.814 -18.506 1.00 93.00 92 PRO A C 1
ATOM 754 O O . PRO A 1 92 ? 9.403 3.670 -17.506 1.00 93.00 92 PRO A O 1
ATOM 757 N N . THR A 1 93 ? 10.737 2.787 -19.076 1.00 95.38 93 THR A N 1
ATOM 758 C CA . THR A 1 93 ? 10.614 1.395 -18.631 1.00 95.38 93 THR A CA 1
ATOM 759 C C . THR A 1 93 ? 11.502 1.062 -17.433 1.00 95.38 93 THR A C 1
ATOM 761 O O . THR A 1 93 ? 11.326 0.024 -16.796 1.00 95.38 93 THR A O 1
ATOM 764 N N . LYS A 1 94 ? 12.440 1.945 -17.065 1.00 96.69 94 LYS A N 1
ATOM 765 C CA . LYS A 1 94 ? 13.401 1.688 -15.992 1.00 96.69 94 LYS A CA 1
ATOM 766 C C . LYS A 1 94 ? 12.806 1.941 -14.611 1.00 96.69 94 LYS A C 1
ATOM 768 O O . LYS A 1 94 ? 12.440 3.066 -14.280 1.00 96.69 94 LYS A O 1
ATOM 773 N N . PHE A 1 95 ? 12.868 0.930 -13.751 1.00 97.25 95 PHE A N 1
ATOM 774 C CA . PHE A 1 95 ? 12.568 1.084 -12.331 1.00 97.25 95 PHE A CA 1
ATOM 775 C C . PHE A 1 95 ? 13.730 1.794 -11.635 1.00 97.25 95 PHE A C 1
ATOM 777 O O . PHE A 1 95 ? 14.886 1.361 -11.692 1.00 97.25 95 PHE A O 1
ATOM 784 N N . CYS A 1 96 ? 13.450 2.927 -10.989 1.00 95.56 96 CYS A N 1
ATOM 785 C CA . CYS A 1 96 ? 14.498 3.831 -10.535 1.00 95.56 96 CYS A CA 1
ATOM 786 C C . CYS A 1 96 ? 14.171 4.509 -9.204 1.00 95.56 96 CYS A C 1
ATOM 788 O O . CYS A 1 96 ? 13.165 5.184 -9.065 1.00 95.56 96 CYS A O 1
ATOM 790 N N . SER A 1 97 ? 15.102 4.430 -8.250 1.00 95.31 97 SER A N 1
ATOM 791 C CA . SER A 1 97 ? 15.019 5.137 -6.963 1.00 95.31 97 SER A CA 1
ATOM 792 C C . SER A 1 97 ? 15.951 6.354 -6.890 1.00 95.31 97 SER A C 1
ATOM 794 O O . SER A 1 97 ? 16.409 6.703 -5.805 1.00 95.31 97 SER A O 1
ATOM 796 N N . SER A 1 98 ? 16.360 6.943 -8.023 1.00 94.38 98 SER A N 1
ATOM 797 C CA . SER A 1 98 ? 17.363 8.026 -8.010 1.00 94.38 98 SER A CA 1
ATOM 798 C C . SER A 1 98 ? 16.817 9.354 -7.490 1.00 94.38 98 SER A C 1
ATOM 800 O O . SER A 1 98 ? 17.591 10.224 -7.110 1.00 94.38 98 SER A O 1
ATOM 802 N N . THR A 1 99 ? 15.499 9.536 -7.556 1.00 94.25 99 THR A N 1
ATOM 803 C CA . THR A 1 99 ? 14.776 10.707 -7.054 1.00 94.25 99 THR A CA 1
ATOM 804 C C . THR A 1 99 ? 13.447 10.238 -6.457 1.00 94.25 99 THR A C 1
ATOM 806 O O . THR A 1 99 ? 12.944 9.198 -6.894 1.00 94.25 99 THR A O 1
ATOM 809 N N . PRO A 1 100 ? 12.846 10.990 -5.515 1.00 96.44 100 PRO A N 1
ATOM 810 C CA . PRO A 1 100 ? 11.539 10.645 -4.953 1.00 96.44 100 PRO A CA 1
ATOM 811 C C . PRO A 1 100 ? 10.464 10.442 -6.025 1.00 96.44 100 PRO A C 1
ATOM 813 O O . PRO A 1 100 ? 9.785 9.426 -6.014 1.00 96.44 100 PRO A O 1
ATOM 816 N N . LYS A 1 101 ? 10.406 11.335 -7.022 1.00 95.38 101 LYS A N 1
ATOM 817 C CA . LYS A 1 101 ? 9.452 11.238 -8.136 1.00 95.38 101 LYS A CA 1
ATOM 818 C C . LYS A 1 101 ? 9.578 9.931 -8.929 1.00 95.38 101 LYS A C 1
ATOM 820 O O . LYS A 1 101 ? 8.582 9.297 -9.236 1.00 95.38 101 LYS A O 1
ATOM 825 N N . ARG A 1 102 ? 10.803 9.494 -9.236 1.00 94.94 102 ARG A N 1
ATOM 826 C CA . ARG A 1 102 ? 11.017 8.241 -9.981 1.00 94.94 102 ARG A CA 1
ATOM 827 C C . ARG A 1 102 ? 10.716 7.002 -9.149 1.00 94.94 102 ARG A C 1
ATOM 829 O O . ARG A 1 102 ? 10.273 5.992 -9.692 1.00 94.94 102 ARG A O 1
ATOM 836 N N . LEU A 1 103 ? 10.981 7.081 -7.844 1.00 96.00 103 LEU A N 1
ATOM 837 C CA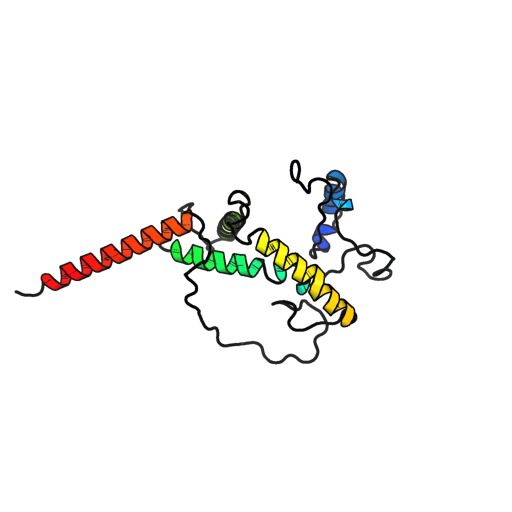 . LEU A 1 103 ? 10.617 6.024 -6.911 1.00 96.00 103 LEU A CA 1
ATOM 838 C C . LEU A 1 103 ? 9.095 5.878 -6.867 1.00 96.00 103 LEU A C 1
ATOM 840 O O . LEU A 1 103 ? 8.594 4.775 -7.036 1.00 96.00 103 LEU A O 1
ATOM 844 N N . GLU A 1 104 ? 8.381 6.992 -6.724 1.00 96.38 104 GLU A N 1
ATOM 845 C CA . GLU A 1 104 ? 6.921 7.049 -6.764 1.00 96.38 104 GLU A CA 1
ATOM 846 C C . GLU A 1 104 ? 6.368 6.479 -8.077 1.00 96.38 104 GLU A C 1
ATOM 848 O O . GLU A 1 104 ? 5.577 5.544 -8.034 1.00 96.38 104 GLU A O 1
ATOM 853 N N . GLU A 1 105 ? 6.849 6.943 -9.236 1.00 96.12 105 GLU A N 1
ATOM 854 C CA . GLU A 1 105 ? 6.463 6.410 -10.554 1.00 96.12 105 GLU A CA 1
ATOM 855 C C . GLU A 1 105 ? 6.687 4.890 -10.648 1.00 96.12 105 GLU A C 1
ATOM 857 O O . GLU A 1 105 ? 5.843 4.158 -11.161 1.00 96.12 105 GLU A O 1
ATOM 862 N N . SER A 1 106 ? 7.806 4.398 -10.110 1.00 96.50 106 SER A N 1
ATOM 863 C CA . SER A 1 106 ? 8.116 2.965 -10.083 1.00 96.50 106 SER A CA 1
ATOM 864 C C . SER A 1 106 ? 7.146 2.176 -9.198 1.00 96.50 106 SER A C 1
ATOM 866 O O . SER A 1 106 ? 6.745 1.079 -9.573 1.00 96.50 106 SER A O 1
ATOM 868 N N . TYR A 1 107 ? 6.770 2.713 -8.035 1.00 97.12 107 TYR A N 1
ATOM 869 C CA . TYR A 1 107 ? 5.825 2.072 -7.114 1.00 97.12 107 TYR A CA 1
ATOM 870 C C . TYR A 1 107 ? 4.414 2.077 -7.695 1.00 97.12 107 TYR A C 1
ATOM 872 O O . TYR A 1 107 ? 3.763 1.036 -7.709 1.00 97.12 107 TYR A O 1
ATOM 880 N N . LEU A 1 108 ? 3.959 3.215 -8.227 1.00 96.50 108 LEU A N 1
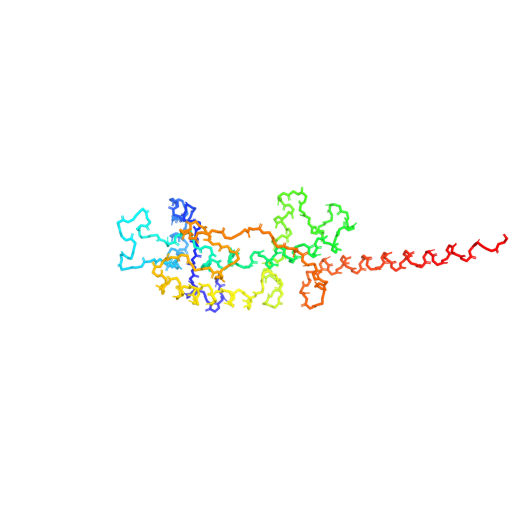ATOM 881 C CA . LEU A 1 108 ? 2.640 3.346 -8.848 1.00 96.50 108 LEU A CA 1
ATOM 882 C C . LEU A 1 108 ? 2.450 2.337 -9.977 1.00 96.50 108 LEU A C 1
ATOM 884 O O . LEU A 1 108 ? 1.398 1.719 -10.067 1.00 96.50 108 LEU A O 1
ATOM 888 N N . ARG A 1 109 ? 3.490 2.097 -10.778 1.00 96.12 109 ARG A N 1
ATOM 889 C CA . ARG A 1 109 ? 3.457 1.077 -11.829 1.00 96.12 109 ARG A CA 1
ATOM 890 C C . ARG A 1 109 ? 3.326 -0.351 -11.307 1.00 96.12 109 ARG A C 1
ATOM 892 O O . ARG A 1 109 ? 2.728 -1.171 -11.989 1.00 96.12 109 ARG A O 1
ATOM 899 N N . LEU A 1 110 ? 3.891 -0.678 -10.144 1.00 96.69 110 LEU A N 1
ATOM 900 C CA . LEU A 1 110 ? 3.718 -2.009 -9.540 1.00 96.69 110 LEU A CA 1
ATOM 901 C C . LEU A 1 110 ? 2.303 -2.200 -8.993 1.00 96.69 110 LEU A C 1
ATOM 903 O O . LEU A 1 110 ? 1.778 -3.305 -9.057 1.00 96.69 110 LEU A O 1
ATOM 907 N N . MET A 1 111 ? 1.711 -1.126 -8.473 1.00 95.69 111 MET A N 1
ATOM 908 C CA . MET A 1 111 ? 0.399 -1.123 -7.822 1.00 95.69 111 MET A CA 1
ATOM 909 C C . MET A 1 111 ? -0.753 -0.779 -8.777 1.00 95.69 111 MET A C 1
ATOM 911 O O . MET A 1 111 ? -1.873 -0.562 -8.318 1.00 95.69 111 MET A O 1
ATOM 915 N N . ASP A 1 112 ? -0.487 -0.653 -10.079 1.00 94.50 112 ASP A N 1
ATOM 916 C CA . ASP A 1 112 ? -1.493 -0.203 -11.035 1.00 94.50 112 ASP A CA 1
ATOM 917 C C . ASP A 1 112 ? -2.614 -1.253 -11.155 1.00 94.50 112 ASP A C 1
ATOM 919 O O . ASP A 1 112 ? -2.349 -2.389 -11.564 1.00 94.50 112 ASP A O 1
ATOM 923 N N 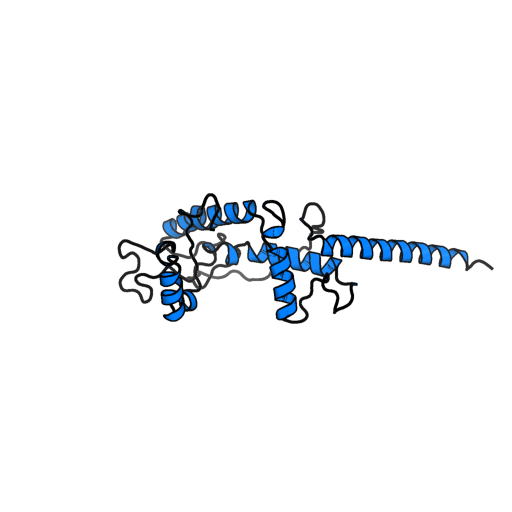. PRO A 1 113 ? -3.874 -0.908 -10.831 1.00 89.06 113 PRO A N 1
ATOM 924 C CA . PRO A 1 113 ? -4.986 -1.848 -10.923 1.00 89.06 113 PRO A CA 1
ATOM 925 C C . PRO A 1 113 ? -5.265 -2.318 -12.358 1.00 89.06 113 PRO A C 1
ATOM 927 O O . PRO A 1 113 ? -5.954 -3.321 -12.541 1.00 89.06 113 PRO A O 1
ATOM 930 N N . CYS A 1 114 ? -4.735 -1.639 -13.383 1.00 91.44 114 CYS A N 1
ATOM 931 C CA . CYS A 1 114 ? -4.879 -2.049 -14.781 1.00 91.44 114 CYS A CA 1
ATOM 932 C C . CYS A 1 114 ? -4.209 -3.394 -15.090 1.00 91.44 114 CYS A C 1
ATOM 934 O O . CYS A 1 114 ? -4.527 -3.997 -16.114 1.00 91.44 114 CYS A O 1
ATOM 936 N N . HIS A 1 115 ? -3.319 -3.885 -14.220 1.00 91.25 115 HIS A N 1
ATOM 937 C CA . HIS A 1 115 ? -2.726 -5.217 -14.363 1.00 91.25 115 HIS A CA 1
ATOM 938 C C . HIS A 1 115 ? -3.749 -6.347 -14.167 1.00 91.25 115 HIS A C 1
ATOM 940 O O . HIS A 1 115 ? -3.534 -7.449 -14.662 1.00 91.25 115 HIS A O 1
ATOM 946 N N . GLY A 1 116 ? -4.883 -6.076 -13.516 1.00 88.12 116 GLY A N 1
ATOM 947 C CA . GLY A 1 116 ? -5.913 -7.070 -13.209 1.00 88.12 116 GLY A CA 1
ATOM 948 C C . GLY A 1 116 ? -5.747 -7.697 -11.822 1.00 88.12 116 GLY A C 1
ATOM 949 O O . GLY A 1 116 ? -4.911 -7.279 -11.027 1.00 88.12 116 GLY A O 1
ATOM 950 N N . HIS A 1 117 ? -6.582 -8.689 -11.505 1.00 84.62 117 HIS A N 1
ATOM 951 C CA . HIS A 1 117 ? -6.655 -9.262 -10.153 1.00 84.62 117 HIS A CA 1
ATOM 952 C C . HIS A 1 117 ? -5.420 -10.090 -9.759 1.00 84.62 117 HIS A C 1
ATOM 954 O O . HIS A 1 117 ? -4.996 -10.030 -8.599 1.00 84.62 117 HIS A O 1
ATOM 960 N N . ASP A 1 118 ? -4.829 -10.787 -10.735 1.00 87.50 118 ASP A N 1
ATOM 961 C CA . ASP A 1 118 ? -3.747 -11.768 -10.546 1.00 87.50 118 ASP A CA 1
ATOM 962 C C . ASP A 1 118 ? -2.347 -11.205 -10.850 1.00 87.50 118 ASP A C 1
ATOM 964 O O . ASP A 1 118 ? -1.352 -11.933 -10.857 1.00 87.50 118 ASP A O 1
ATOM 968 N N . ALA A 1 119 ? -2.254 -9.906 -11.132 1.00 90.81 119 ALA A N 1
ATOM 969 C CA . ALA A 1 119 ? -1.028 -9.232 -11.534 1.00 90.81 119 ALA A CA 1
ATOM 970 C C . ALA A 1 119 ? -0.884 -7.884 -10.820 1.00 90.81 119 ALA A C 1
ATOM 972 O O . ALA A 1 119 ? -1.831 -7.349 -10.249 1.00 90.81 119 ALA A O 1
ATOM 973 N N . GLY A 1 120 ? 0.332 -7.342 -10.828 1.00 93.81 120 GLY A N 1
ATOM 974 C CA . GLY A 1 120 ? 0.695 -6.245 -9.939 1.00 93.81 120 GLY A CA 1
ATOM 975 C C . GLY A 1 120 ? 1.098 -6.736 -8.549 1.00 93.81 120 GLY A C 1
ATOM 976 O O . GLY A 1 120 ? 1.066 -7.928 -8.231 1.00 93.81 120 GLY A O 1
ATOM 977 N N . VAL A 1 121 ? 1.554 -5.803 -7.720 1.00 93.50 121 VAL A N 1
ATOM 978 C CA . VAL A 1 121 ? 1.957 -6.073 -6.339 1.00 93.50 121 VAL A CA 1
ATOM 979 C C . VAL A 1 121 ? 1.479 -4.930 -5.439 1.00 93.50 121 VAL A C 1
ATOM 981 O O . VAL A 1 121 ? 1.849 -3.784 -5.700 1.00 93.50 121 VAL A O 1
ATOM 984 N N . PRO A 1 122 ? 0.741 -5.223 -4.350 1.00 92.88 122 PRO A N 1
ATOM 985 C CA . PRO A 1 122 ? 0.194 -6.540 -3.994 1.00 92.88 122 PRO A CA 1
ATOM 986 C C . PRO A 1 122 ? -0.975 -6.952 -4.910 1.00 92.88 122 PRO A C 1
ATOM 988 O O . PRO A 1 122 ? -1.661 -6.097 -5.462 1.00 92.88 122 PRO A O 1
ATOM 991 N N . THR A 1 123 ? -1.214 -8.260 -5.051 1.00 91.75 123 THR A N 1
ATOM 992 C CA . THR A 1 123 ? -2.396 -8.789 -5.759 1.00 91.75 123 THR A CA 1
ATOM 993 C C . THR A 1 123 ? -3.666 -8.631 -4.919 1.00 91.75 123 THR A C 1
ATOM 995 O O . THR A 1 123 ? -3.594 -8.417 -3.704 1.00 91.75 123 THR A O 1
ATOM 998 N N . SER A 1 124 ? -4.839 -8.785 -5.548 1.00 90.31 124 SER A N 1
ATOM 999 C CA . SER A 1 124 ? -6.128 -8.723 -4.836 1.00 90.31 124 SER A CA 1
ATOM 1000 C C . SER A 1 124 ? -6.212 -9.777 -3.725 1.00 90.31 124 SER A C 1
ATOM 1002 O O . SER A 1 124 ? -6.498 -9.435 -2.579 1.00 90.31 124 SER A O 1
ATOM 1004 N N . ASP A 1 125 ? -5.855 -11.027 -4.028 1.00 90.94 125 ASP A N 1
ATOM 1005 C CA . ASP A 1 125 ? -5.837 -12.128 -3.054 1.00 90.94 125 ASP A CA 1
ATOM 1006 C C . ASP A 1 125 ? -4.902 -11.847 -1.879 1.00 90.94 125 ASP A C 1
ATOM 1008 O O . ASP A 1 125 ? -5.226 -12.118 -0.722 1.00 90.94 125 ASP A O 1
ATOM 1012 N N . ARG A 1 126 ? -3.738 -11.249 -2.160 1.00 92.06 126 ARG A N 1
ATOM 1013 C CA . ARG A 1 126 ? -2.779 -10.882 -1.120 1.00 92.06 126 ARG A CA 1
ATOM 1014 C C . ARG A 1 126 ? -3.331 -9.794 -0.202 1.00 92.06 126 ARG A C 1
ATOM 1016 O O . ARG A 1 126 ? -3.117 -9.875 1.006 1.00 92.06 126 ARG A O 1
ATOM 1023 N N . ILE A 1 127 ? -4.028 -8.800 -0.754 1.00 92.56 127 ILE A N 1
ATOM 1024 C CA . ILE A 1 127 ? -4.694 -7.749 0.027 1.00 92.56 127 ILE A CA 1
ATOM 1025 C C . ILE A 1 127 ? -5.782 -8.355 0.919 1.00 92.56 127 ILE A C 1
ATOM 1027 O O . ILE A 1 127 ? -5.822 -8.032 2.104 1.00 92.56 127 ILE A O 1
ATOM 1031 N N . ILE A 1 128 ? -6.624 -9.245 0.380 1.00 92.12 128 ILE A N 1
ATOM 1032 C CA . ILE A 1 128 ? -7.705 -9.907 1.130 1.00 92.12 128 ILE A CA 1
ATOM 1033 C C . ILE A 1 128 ? -7.126 -10.728 2.282 1.00 92.12 128 ILE A C 1
ATOM 1035 O O . ILE A 1 128 ? -7.500 -10.512 3.432 1.00 92.12 128 ILE A O 1
ATOM 1039 N N . HIS A 1 129 ? -6.147 -11.587 1.996 1.00 92.81 129 HIS A N 1
ATOM 1040 C CA . HIS A 1 129 ? -5.471 -12.387 3.013 1.00 92.81 129 HIS A CA 1
ATOM 1041 C C . HIS A 1 129 ? -4.875 -11.514 4.130 1.00 92.81 129 HIS A C 1
ATOM 1043 O O . HIS A 1 129 ? -4.993 -11.836 5.312 1.00 92.81 129 HIS A O 1
ATOM 1049 N N . ASP A 1 130 ? -4.238 -10.389 3.786 1.00 92.56 130 ASP A N 1
ATOM 1050 C CA . ASP A 1 130 ? -3.661 -9.506 4.802 1.00 92.56 130 ASP A CA 1
ATOM 1051 C C . ASP A 1 130 ? -4.721 -8.718 5.584 1.00 92.56 130 ASP A C 1
ATOM 1053 O O . ASP A 1 130 ? -4.518 -8.432 6.763 1.00 92.56 130 ASP A O 1
ATOM 1057 N N . ALA A 1 131 ? -5.863 -8.401 4.969 1.00 92.25 131 ALA A N 1
ATOM 1058 C CA . ALA A 1 131 ? -7.010 -7.802 5.646 1.00 92.25 131 ALA A CA 1
ATOM 1059 C C . ALA A 1 131 ? -7.636 -8.762 6.663 1.00 92.25 131 ALA A C 1
ATOM 1061 O O . ALA A 1 131 ? -7.853 -8.368 7.809 1.00 92.25 131 ALA A O 1
ATOM 1062 N N . GLU A 1 132 ? -7.853 -10.022 6.288 1.00 93.06 132 GLU A N 1
ATOM 1063 C CA . GLU A 1 132 ? -8.364 -11.065 7.186 1.00 93.06 132 GLU A CA 1
ATOM 1064 C C . GLU A 1 132 ? -7.407 -11.318 8.354 1.00 93.06 132 GLU A C 1
ATOM 1066 O O . GLU A 1 132 ? -7.828 -11.377 9.509 1.00 93.06 132 GLU A O 1
ATOM 1071 N N . LYS A 1 133 ? -6.101 -11.363 8.084 1.00 91.94 133 LYS A N 1
ATOM 1072 C CA . LYS A 1 133 ? -5.073 -11.528 9.115 1.00 91.94 133 LYS A CA 1
ATOM 1073 C C . LYS A 1 133 ? -5.019 -10.341 10.087 1.00 91.94 133 LYS A C 1
ATOM 1075 O O . LYS A 1 133 ? -5.047 -10.523 11.304 1.00 91.94 133 LYS A O 1
ATOM 1080 N N . CYS A 1 134 ? -4.935 -9.114 9.565 1.00 90.88 134 CYS A N 1
ATOM 1081 C CA . CYS A 1 134 ? -4.787 -7.903 10.377 1.00 90.88 134 CYS A CA 1
ATOM 1082 C C . CYS A 1 134 ? -6.066 -7.528 11.132 1.00 90.88 134 CYS A C 1
ATOM 1084 O O . CYS A 1 134 ? -5.995 -7.104 12.284 1.00 90.88 134 CYS A O 1
ATOM 1086 N N . PHE A 1 135 ? -7.231 -7.647 10.498 1.00 88.38 135 PHE A N 1
ATOM 1087 C CA . PHE A 1 135 ? -8.504 -7.230 11.090 1.00 88.38 135 PHE A CA 1
ATOM 1088 C C . PHE A 1 135 ? -9.280 -8.387 11.742 1.00 88.38 135 PHE A C 1
ATOM 1090 O O . PHE A 1 135 ? -10.215 -8.139 12.498 1.00 88.38 135 PHE A O 1
ATOM 1097 N N . GLY A 1 136 ? -8.873 -9.636 11.505 1.00 89.69 136 GLY A N 1
ATOM 1098 C CA . GLY A 1 136 ? -9.348 -10.827 12.208 1.00 89.69 136 GLY A CA 1
ATOM 1099 C C . GLY A 1 136 ? -8.389 -11.237 13.323 1.00 89.69 136 GLY A C 1
ATOM 1100 O O . GLY A 1 136 ? -8.520 -10.785 14.463 1.00 89.69 136 GLY A O 1
ATOM 1101 N N . ASP A 1 137 ? -7.410 -12.081 12.998 1.00 91.38 137 ASP A N 1
ATOM 1102 C CA . ASP A 1 137 ? -6.553 -12.753 13.986 1.00 91.38 137 ASP A CA 1
ATOM 1103 C C . ASP A 1 137 ? -5.780 -11.779 14.882 1.00 91.38 137 ASP A C 1
ATOM 1105 O O . ASP A 1 137 ? -5.762 -11.925 16.109 1.00 91.38 137 ASP A O 1
ATOM 1109 N N . HIS A 1 138 ? -5.158 -10.752 14.297 1.00 90.94 138 HIS A N 1
ATOM 1110 C CA . HIS A 1 138 ? -4.385 -9.783 15.074 1.00 90.94 138 HIS A CA 1
ATOM 1111 C C . HIS A 1 138 ? -5.274 -8.957 15.996 1.00 90.94 138 HIS A C 1
ATOM 1113 O O . HIS A 1 138 ? -4.906 -8.716 17.147 1.00 90.94 138 HIS A O 1
ATOM 1119 N N . LEU A 1 139 ? -6.443 -8.532 15.512 1.00 88.56 139 LEU A N 1
ATOM 1120 C CA . LEU A 1 139 ? -7.391 -7.777 16.320 1.00 88.56 139 LEU A CA 1
ATOM 1121 C C . LEU A 1 139 ? -7.837 -8.605 17.530 1.00 88.56 139 LEU A C 1
ATOM 1123 O O . LEU A 1 139 ? -7.796 -8.111 18.657 1.00 88.56 139 LEU A O 1
ATOM 1127 N N . MET A 1 140 ? -8.166 -9.881 17.321 1.00 90.75 140 MET A N 1
ATOM 1128 C CA . MET A 1 140 ? -8.533 -10.796 18.404 1.00 90.75 140 MET A CA 1
ATOM 1129 C C . MET A 1 140 ? -7.384 -11.022 19.390 1.00 90.75 140 MET A C 1
ATOM 1131 O O . MET A 1 140 ? -7.604 -11.017 20.602 1.00 90.75 140 MET A O 1
ATOM 1135 N N . ALA A 1 141 ? -6.147 -11.154 18.909 1.00 90.31 141 ALA A N 1
ATOM 1136 C CA . ALA A 1 141 ? -4.974 -11.273 19.771 1.00 90.31 141 ALA A CA 1
ATOM 1137 C C . ALA A 1 141 ? -4.754 -10.015 20.631 1.00 90.31 141 ALA A C 1
ATOM 1139 O O . ALA A 1 141 ? -4.501 -10.128 21.830 1.00 90.31 141 ALA A O 1
ATOM 1140 N N . VAL A 1 142 ? -4.910 -8.819 20.056 1.00 86.50 142 VAL A N 1
ATOM 1141 C CA . VAL A 1 142 ? -4.816 -7.549 20.792 1.00 86.50 142 VAL A CA 1
ATOM 1142 C C . VAL A 1 142 ? -5.940 -7.419 21.823 1.00 86.50 142 VAL A C 1
ATOM 1144 O O . VAL A 1 142 ? -5.678 -6.989 22.947 1.00 86.50 142 VAL A O 1
ATOM 1147 N N . ILE A 1 143 ? -7.170 -7.824 21.487 1.00 86.06 143 ILE A N 1
ATOM 1148 C CA . ILE A 1 143 ? -8.303 -7.854 22.427 1.00 86.06 143 ILE A CA 1
ATOM 1149 C C . ILE A 1 143 ? -7.997 -8.789 23.604 1.00 86.06 143 ILE A C 1
ATOM 1151 O O . ILE A 1 143 ? -8.134 -8.382 24.758 1.00 86.06 143 ILE A O 1
ATOM 1155 N N . ASN A 1 144 ? -7.515 -10.004 23.331 1.00 88.81 144 ASN A N 1
ATOM 1156 C CA . ASN A 1 144 ? -7.138 -10.978 24.361 1.00 88.81 144 ASN A CA 1
ATOM 1157 C C . ASN A 1 144 ? -5.987 -10.476 25.245 1.00 88.81 144 ASN A C 1
ATOM 1159 O O . ASN A 1 144 ? -5.952 -10.757 26.441 1.00 88.81 144 ASN A O 1
ATOM 1163 N N . ALA A 1 145 ? -5.076 -9.688 24.674 1.00 85.88 145 ALA A N 1
ATOM 1164 C CA . ALA A 1 145 ? -4.000 -9.013 25.391 1.00 85.88 145 ALA A CA 1
ATOM 1165 C C . ALA A 1 145 ? -4.431 -7.683 26.041 1.00 85.88 145 ALA A C 1
ATOM 1167 O O . ALA A 1 145 ? -3.578 -6.917 26.490 1.00 85.88 145 ALA A O 1
ATOM 1168 N N . GLN A 1 146 ? -5.733 -7.376 26.078 1.00 83.31 146 GLN A N 1
ATOM 1169 C CA . GLN A 1 146 ? -6.298 -6.160 26.675 1.00 83.31 146 GLN A CA 1
ATOM 1170 C C . GLN A 1 146 ? -5.676 -4.863 26.122 1.00 83.31 146 GLN A C 1
ATOM 1172 O O . GLN A 1 146 ? -5.483 -3.885 26.844 1.00 83.31 146 GLN A O 1
ATOM 1177 N N . GLY A 1 147 ? -5.331 -4.853 24.832 1.00 75.81 147 GLY A N 1
ATOM 1178 C CA . GLY A 1 147 ? -4.704 -3.713 24.160 1.00 75.81 147 GLY A CA 1
ATOM 1179 C C . GLY A 1 147 ? -3.180 -3.614 24.322 1.00 75.81 147 GLY A C 1
ATOM 1180 O O . GLY A 1 147 ? -2.585 -2.650 23.833 1.00 75.81 147 GLY A O 1
ATOM 1181 N N . ALA A 1 148 ? -2.525 -4.576 24.982 1.00 79.06 148 ALA A N 1
ATOM 1182 C CA . ALA A 1 148 ? -1.066 -4.624 25.085 1.00 79.06 148 ALA A CA 1
ATOM 1183 C C . ALA A 1 148 ? -0.383 -4.945 23.736 1.00 79.06 148 ALA A C 1
ATOM 1185 O O . ALA A 1 148 ? -1.027 -5.275 22.737 1.00 79.06 148 ALA A O 1
ATOM 1186 N N . VAL A 1 149 ? 0.950 -4.821 23.691 1.00 77.19 149 VAL A N 1
ATOM 1187 C CA . VAL A 1 149 ? 1.746 -5.333 22.561 1.00 77.19 149 VAL A CA 1
ATOM 1188 C C . VAL A 1 149 ? 1.641 -6.847 22.536 1.00 77.19 149 VAL A C 1
ATOM 1190 O O . VAL A 1 149 ? 1.889 -7.495 23.550 1.00 77.19 149 VAL A O 1
ATOM 1193 N N . VAL A 1 150 ? 1.368 -7.404 21.362 1.00 81.50 150 VAL A N 1
ATOM 1194 C CA . VAL A 1 150 ? 1.532 -8.834 21.108 1.00 81.50 150 VAL A CA 1
ATOM 1195 C C . VAL A 1 150 ? 2.681 -8.995 20.123 1.00 81.50 150 VAL A C 1
ATOM 1197 O O . VAL A 1 150 ? 2.599 -8.575 18.969 1.00 81.50 150 VAL A O 1
ATOM 1200 N N . HIS A 1 151 ? 3.786 -9.566 20.595 1.00 81.69 151 HIS A N 1
ATOM 1201 C CA . HIS A 1 151 ? 4.957 -9.786 19.755 1.00 81.69 151 HIS A CA 1
ATOM 1202 C C . HIS A 1 151 ? 4.656 -10.820 18.665 1.00 81.69 151 HIS A C 1
ATOM 1204 O O . HIS A 1 151 ? 4.061 -11.860 18.933 1.00 81.69 151 HIS A O 1
ATOM 1210 N N . GLY A 1 152 ? 5.106 -10.540 17.441 1.00 79.50 152 GLY A N 1
ATOM 1211 C CA . GLY A 1 152 ? 5.002 -11.470 16.314 1.00 79.50 152 GLY A CA 1
ATOM 1212 C C . GLY A 1 152 ? 3.744 -11.334 15.456 1.00 79.50 152 GLY A C 1
ATOM 1213 O O . GLY A 1 152 ? 3.658 -12.031 14.453 1.00 79.50 152 GLY A O 1
ATOM 1214 N N . LEU A 1 153 ? 2.808 -10.430 15.782 1.00 79.88 153 LEU A N 1
ATOM 1215 C CA . LEU A 1 153 ? 1.658 -10.164 14.905 1.00 79.88 153 LEU A CA 1
ATOM 1216 C C . LEU A 1 153 ? 2.097 -9.488 13.598 1.00 79.88 153 LEU A C 1
ATOM 1218 O O . LEU A 1 153 ? 1.693 -9.878 12.514 1.00 79.88 153 LEU A O 1
ATOM 1222 N N . GLY A 1 154 ? 2.992 -8.509 13.655 1.00 72.81 154 GLY A N 1
ATOM 1223 C CA . GLY A 1 154 ? 3.489 -7.829 12.461 1.00 72.81 154 GLY A CA 1
ATOM 1224 C C . GLY A 1 154 ? 5.004 -7.837 12.364 1.00 72.81 154 GLY A C 1
ATOM 1225 O O . GLY A 1 154 ? 5.720 -8.162 13.308 1.00 72.81 154 GLY A O 1
ATOM 1226 N N . ASN A 1 155 ? 5.503 -7.360 11.224 1.00 67.69 155 ASN A N 1
ATOM 1227 C CA . ASN A 1 155 ? 6.922 -7.029 11.073 1.00 67.69 155 ASN A CA 1
ATOM 1228 C C . ASN A 1 155 ? 7.307 -5.731 11.820 1.00 67.69 155 ASN A C 1
ATOM 1230 O O . ASN A 1 155 ? 8.474 -5.338 11.816 1.00 67.69 155 ASN A O 1
ATOM 1234 N N . ARG A 1 156 ? 6.328 -5.028 12.411 1.00 59.84 156 ARG A N 1
ATOM 1235 C CA . ARG A 1 156 ? 6.464 -3.748 13.122 1.00 59.84 156 ARG A CA 1
ATOM 1236 C C . ARG A 1 156 ? 5.527 -3.736 14.339 1.00 59.84 156 ARG A C 1
ATOM 1238 O O . ARG A 1 156 ? 4.385 -4.156 14.206 1.00 59.84 156 ARG A O 1
ATOM 1245 N N . ASN A 1 157 ? 5.984 -3.192 15.474 1.00 53.62 157 ASN A N 1
ATOM 1246 C CA . ASN A 1 157 ? 5.235 -3.195 16.751 1.00 53.62 157 ASN A CA 1
ATOM 1247 C C . ASN A 1 157 ? 4.718 -1.810 17.215 1.00 53.62 157 ASN A C 1
ATOM 1249 O O . ASN A 1 157 ? 4.237 -1.667 18.338 1.00 53.62 157 ASN A O 1
ATOM 1253 N N . GLY A 1 158 ? 4.791 -0.768 16.377 1.00 58.16 158 GLY A N 1
ATOM 1254 C CA . GLY A 1 158 ? 4.290 0.574 16.727 1.00 58.16 158 GLY A CA 1
ATOM 1255 C C . GLY A 1 158 ? 4.963 1.170 17.972 1.00 58.16 158 GLY A C 1
ATOM 1256 O O . GLY A 1 158 ? 6.089 0.813 18.303 1.00 58.16 158 GLY A O 1
ATOM 1257 N N . LYS A 1 159 ? 4.295 2.110 18.660 1.00 50.38 159 LYS A N 1
ATOM 1258 C CA . LYS A 1 159 ? 4.772 2.709 19.930 1.00 50.38 159 LYS A CA 1
ATOM 1259 C C . LYS A 1 159 ? 3.968 2.242 21.149 1.00 50.38 159 LYS A C 1
ATOM 1261 O O . LYS A 1 159 ? 3.499 3.071 21.929 1.00 50.38 159 LYS A O 1
ATOM 1266 N N . ARG A 1 160 ? 3.720 0.945 21.286 1.00 56.97 160 ARG A N 1
ATOM 1267 C CA . ARG A 1 160 ? 3.052 0.384 22.471 1.00 56.97 160 ARG A CA 1
ATOM 1268 C C . ARG A 1 160 ? 4.101 -0.092 23.493 1.00 56.97 160 ARG A C 1
ATOM 1270 O O . ARG A 1 160 ? 5.279 -0.210 23.172 1.00 56.97 160 ARG A O 1
ATOM 1277 N N . ARG A 1 161 ? 3.700 -0.278 24.755 1.00 43.31 161 ARG A N 1
ATOM 1278 C CA . ARG A 1 161 ? 4.619 -0.562 25.873 1.00 43.31 161 ARG A CA 1
ATOM 1279 C C . ARG A 1 161 ? 5.238 -1.960 25.721 1.00 43.31 161 ARG A C 1
ATOM 1281 O O . ARG A 1 161 ? 4.528 -2.949 25.856 1.00 43.31 161 ARG A O 1
ATOM 1288 N N . GLU A 1 162 ? 6.544 -2.024 25.470 1.00 51.03 162 GLU A N 1
ATOM 1289 C CA . GLU A 1 162 ? 7.321 -3.271 25.410 1.00 51.03 162 GLU A CA 1
ATOM 1290 C C . GLU A 1 162 ? 7.896 -3.624 26.792 1.00 51.03 162 GLU A C 1
ATOM 1292 O O . GLU A 1 162 ? 8.340 -2.751 27.544 1.00 51.03 162 GLU A O 1
ATOM 1297 N N . SER A 1 163 ? 7.918 -4.911 27.134 1.00 44.16 163 SER A N 1
ATOM 1298 C CA . SER A 1 163 ? 8.684 -5.438 28.264 1.00 44.16 163 SER A CA 1
ATOM 1299 C C . SER A 1 163 ? 9.983 -6.061 27.750 1.00 44.16 163 SER A C 1
ATOM 1301 O O . SER A 1 163 ? 9.946 -7.162 27.218 1.00 44.16 163 SER A O 1
ATOM 1303 N N . GLY A 1 164 ? 11.113 -5.366 27.933 1.00 52.28 164 GLY A N 1
ATOM 1304 C CA . GLY A 1 164 ? 12.474 -5.902 27.770 1.00 52.28 164 GLY A CA 1
ATOM 1305 C C . GLY A 1 164 ? 12.838 -6.382 26.358 1.00 52.28 164 GLY A C 1
ATOM 1306 O O . GLY A 1 164 ? 12.611 -7.536 26.012 1.00 52.28 164 GLY A O 1
ATOM 1307 N N . ASN A 1 165 ? 13.489 -5.530 25.562 1.00 44.91 165 ASN A N 1
ATOM 1308 C CA . ASN A 1 165 ? 13.920 -5.908 24.213 1.00 44.91 165 ASN A CA 1
ATOM 1309 C C . ASN A 1 165 ? 15.204 -6.747 24.211 1.00 44.91 165 ASN A C 1
ATOM 1311 O O . ASN A 1 165 ? 16.271 -6.286 24.620 1.00 44.91 165 ASN A O 1
ATOM 1315 N N . GLY A 1 166 ? 15.097 -7.961 23.667 1.00 47.78 166 GLY A N 1
ATOM 1316 C CA . GLY A 1 166 ? 16.218 -8.710 23.104 1.00 47.78 166 GLY A CA 1
ATOM 1317 C C . GLY A 1 166 ? 16.702 -8.066 21.797 1.00 47.78 166 GLY A C 1
ATOM 1318 O O . GLY A 1 166 ? 15.917 -7.483 21.052 1.00 47.78 166 GLY A O 1
ATOM 1319 N N . GLY A 1 167 ? 18.014 -8.124 21.559 1.00 42.66 167 GLY A N 1
ATOM 1320 C CA . GLY A 1 167 ? 18.723 -7.324 20.557 1.00 42.66 167 GLY A CA 1
ATOM 1321 C C . GLY A 1 167 ? 18.224 -7.438 19.110 1.00 42.66 167 GLY A C 1
ATOM 1322 O O . GLY A 1 167 ? 17.815 -8.495 18.635 1.00 42.66 167 GLY A O 1
ATOM 1323 N N . HIS A 1 168 ? 18.327 -6.322 18.384 1.00 41.56 168 HIS A N 1
ATOM 1324 C CA . HIS A 1 168 ? 18.075 -6.240 16.947 1.00 41.56 168 HIS A CA 1
ATOM 1325 C C . HIS A 1 168 ? 19.336 -6.606 16.144 1.00 41.56 168 HIS A C 1
ATOM 1327 O O . HIS A 1 168 ? 20.397 -6.030 16.376 1.00 41.56 168 HIS A O 1
ATOM 1333 N N . GLY A 1 169 ? 19.210 -7.501 15.156 1.00 42.03 169 GLY A N 1
ATOM 1334 C CA . GLY A 1 169 ? 20.253 -7.760 14.151 1.00 42.03 169 GLY A CA 1
ATOM 1335 C C . GLY A 1 169 ? 20.483 -9.243 13.853 1.00 42.03 169 GLY A C 1
ATOM 1336 O O . GLY A 1 169 ? 21.338 -9.875 14.464 1.00 42.03 169 GLY A O 1
ATOM 1337 N N . GLY A 1 170 ? 19.746 -9.793 12.885 1.00 56.84 170 GLY A N 1
ATOM 1338 C CA . GLY A 1 170 ? 19.980 -11.136 12.341 1.00 56.84 170 GLY A CA 1
ATOM 1339 C C . GLY A 1 170 ? 20.793 -11.103 11.043 1.00 56.84 170 GLY A C 1
ATOM 1340 O O . GLY A 1 170 ? 20.707 -10.152 10.261 1.00 56.84 170 GLY A O 1
ATOM 1341 N N . LYS A 1 171 ? 21.572 -12.161 10.791 1.00 43.81 171 LYS A N 1
ATOM 1342 C CA . LYS A 1 171 ? 22.290 -12.373 9.526 1.00 43.81 171 LYS A CA 1
ATOM 1343 C C . LYS A 1 171 ? 21.274 -12.475 8.383 1.00 43.81 171 LYS A C 1
ATOM 1345 O O . LYS A 1 171 ? 20.442 -13.374 8.367 1.00 43.81 171 LYS A O 1
ATOM 1350 N N . ARG A 1 172 ? 21.334 -11.547 7.423 1.00 50.97 172 ARG A N 1
ATOM 1351 C CA . ARG A 1 172 ? 20.450 -11.553 6.250 1.00 50.97 172 ARG A CA 1
ATOM 1352 C C . ARG A 1 172 ? 20.919 -12.611 5.252 1.00 50.97 172 ARG A C 1
ATOM 1354 O O . ARG A 1 172 ? 21.898 -12.393 4.541 1.00 50.97 172 ARG A O 1
ATOM 1361 N N . GLU A 1 173 ? 20.208 -13.725 5.176 1.00 52.41 173 GLU A N 1
ATOM 1362 C CA . GLU A 1 173 ? 20.385 -14.706 4.106 1.00 52.41 173 GLU A CA 1
ATOM 1363 C C . GLU A 1 173 ? 19.670 -14.209 2.845 1.00 52.41 173 GLU A C 1
ATOM 1365 O O . GLU A 1 173 ? 18.498 -13.831 2.871 1.00 52.41 173 GLU A O 1
ATOM 1370 N N . LYS A 1 174 ? 20.405 -14.112 1.734 1.00 47.31 174 LYS A N 1
ATOM 1371 C CA . LYS A 1 174 ? 19.838 -13.741 0.435 1.00 47.31 174 LYS A CA 1
ATOM 1372 C C . LYS A 1 174 ? 19.396 -15.024 -0.262 1.00 47.31 174 LYS A C 1
ATOM 1374 O O . LYS A 1 174 ? 20.237 -15.723 -0.815 1.00 47.31 174 LYS A O 1
ATOM 1379 N N . ALA A 1 175 ? 18.101 -15.323 -0.236 1.00 49.50 175 ALA A N 1
ATOM 1380 C CA . ALA A 1 175 ? 17.542 -16.357 -1.098 1.00 49.50 175 ALA A CA 1
ATOM 1381 C C . ALA A 1 175 ? 17.592 -15.889 -2.563 1.00 49.50 175 ALA A C 1
ATOM 1383 O O . ALA A 1 175 ? 17.311 -14.723 -2.862 1.00 49.50 175 ALA A O 1
ATOM 1384 N N . SER A 1 176 ? 17.957 -16.788 -3.476 1.00 48.62 176 SER A N 1
ATOM 1385 C CA . SER A 1 176 ? 17.853 -16.591 -4.924 1.00 48.62 176 SER A CA 1
ATOM 1386 C C . SER A 1 176 ? 16.391 -16.739 -5.348 1.00 48.62 176 SER A C 1
ATOM 1388 O O . SER A 1 176 ? 15.996 -17.721 -5.970 1.00 48.62 176 SER A O 1
ATOM 1390 N N . ASP A 1 177 ? 15.568 -15.788 -4.927 1.00 51.97 177 ASP A N 1
ATOM 1391 C CA . ASP A 1 177 ? 14.119 -15.831 -5.090 1.00 51.97 177 ASP A CA 1
ATOM 1392 C C . ASP A 1 177 ? 13.736 -15.241 -6.458 1.00 51.97 177 ASP A C 1
ATOM 1394 O O . ASP A 1 177 ? 13.406 -14.059 -6.589 1.00 51.97 177 ASP A O 1
ATOM 1398 N N . VAL A 1 178 ? 13.938 -16.041 -7.511 1.00 55.16 178 VAL A N 1
ATOM 1399 C CA . VAL A 1 178 ? 13.763 -15.618 -8.915 1.00 55.16 178 VAL A CA 1
ATOM 1400 C C . VAL A 1 178 ? 12.578 -16.322 -9.585 1.00 55.16 178 VAL A C 1
ATOM 1402 O O . VAL A 1 178 ? 12.022 -15.793 -10.540 1.00 55.16 178 VAL A O 1
ATOM 1405 N N . VAL A 1 179 ? 12.149 -17.486 -9.087 1.00 57.53 179 VAL A N 1
ATOM 1406 C CA . VAL A 1 179 ? 11.146 -18.324 -9.761 1.00 57.53 179 VAL A CA 1
ATOM 1407 C C . VAL A 1 179 ? 9.769 -18.134 -9.124 1.00 57.53 179 VAL A C 1
ATOM 1409 O O . VAL A 1 179 ? 9.617 -18.314 -7.922 1.00 57.53 179 VAL A O 1
ATOM 1412 N N . GLY A 1 180 ? 8.768 -17.792 -9.940 1.00 68.19 180 GLY A N 1
ATOM 1413 C CA . GLY A 1 180 ? 7.354 -17.744 -9.538 1.00 68.19 180 GLY A CA 1
ATOM 1414 C C . GLY A 1 180 ? 6.823 -16.377 -9.094 1.00 68.19 180 GLY A C 1
ATOM 1415 O O . GLY A 1 180 ? 5.636 -16.258 -8.812 1.00 68.19 180 GLY A O 1
ATOM 1416 N N . HIS A 1 181 ? 7.660 -15.334 -9.059 1.00 82.00 181 HIS A N 1
ATOM 1417 C CA . HIS A 1 181 ? 7.204 -13.972 -8.759 1.00 82.00 181 HIS A CA 1
ATOM 1418 C C . HIS A 1 181 ? 6.741 -13.245 -10.021 1.00 82.00 181 HIS A C 1
ATOM 1420 O O . HIS A 1 181 ? 7.418 -13.301 -11.046 1.00 82.00 181 HIS A O 1
ATOM 1426 N N . TRP A 1 182 ? 5.644 -12.492 -9.919 1.00 91.44 182 TRP A N 1
ATOM 1427 C CA . TRP A 1 182 ? 5.160 -11.655 -11.017 1.00 91.44 182 TRP A CA 1
ATOM 1428 C C . TRP A 1 182 ? 6.187 -10.586 -11.432 1.00 91.44 182 TRP A C 1
ATOM 1430 O O . TRP A 1 182 ? 6.838 -9.957 -10.581 1.00 91.44 182 TRP A O 1
ATOM 1440 N N . LEU A 1 183 ? 6.292 -10.381 -12.749 1.00 92.62 183 LEU A N 1
ATOM 1441 C CA . LEU A 1 183 ? 7.099 -9.357 -13.404 1.00 92.62 183 LEU A CA 1
ATOM 1442 C C . LEU A 1 183 ? 6.193 -8.383 -14.146 1.00 92.62 183 LEU A C 1
ATOM 1444 O O . LEU A 1 183 ? 5.389 -8.783 -14.980 1.00 92.62 183 LEU A O 1
ATOM 1448 N N . HIS A 1 184 ? 6.390 -7.094 -13.908 1.00 95.62 184 HIS A N 1
ATOM 1449 C CA . HIS A 1 184 ? 5.847 -6.063 -14.773 1.00 95.62 184 HIS A CA 1
ATOM 1450 C C . HIS A 1 184 ? 6.458 -6.213 -16.181 1.00 95.62 184 HIS A C 1
ATOM 1452 O O . HIS A 1 184 ? 7.682 -6.371 -16.270 1.00 95.62 184 HIS A O 1
ATOM 1458 N N . PRO A 1 185 ? 5.677 -6.044 -17.269 1.00 95.19 185 PRO A N 1
ATOM 1459 C CA . PRO A 1 185 ? 6.147 -6.205 -18.651 1.00 95.19 185 PRO A CA 1
ATOM 1460 C C . PRO A 1 185 ? 7.473 -5.496 -18.968 1.00 95.19 185 PRO A C 1
ATOM 1462 O O . PRO A 1 185 ? 8.396 -6.086 -19.510 1.00 95.19 185 PRO A O 1
ATOM 1465 N N . ASP A 1 186 ? 7.632 -4.240 -18.554 1.00 95.62 186 ASP A N 1
ATOM 1466 C CA . ASP A 1 186 ? 8.902 -3.515 -18.709 1.00 95.62 186 ASP A CA 1
ATOM 1467 C C . ASP A 1 186 ? 10.121 -4.149 -18.021 1.00 95.62 186 ASP A C 1
ATOM 1469 O O . ASP A 1 186 ? 11.238 -4.045 -18.527 1.00 95.62 186 ASP A O 1
ATOM 1473 N N . ALA A 1 187 ? 9.939 -4.757 -16.847 1.00 94.31 187 ALA A N 1
ATOM 1474 C CA . ALA A 1 187 ? 11.030 -5.437 -16.159 1.00 94.31 187 ALA A CA 1
ATOM 1475 C C . ALA A 1 187 ? 11.321 -6.801 -16.780 1.00 94.31 187 ALA A C 1
ATOM 1477 O O . ALA A 1 187 ? 12.483 -7.193 -16.825 1.00 94.31 187 ALA A O 1
ATOM 1478 N N . GLU A 1 188 ? 10.300 -7.484 -17.297 1.00 93.88 188 GLU A N 1
ATOM 1479 C CA . GLU A 1 188 ? 10.466 -8.684 -18.117 1.00 93.88 188 GLU A CA 1
ATOM 1480 C C . GLU A 1 188 ? 11.242 -8.366 -19.403 1.00 93.88 188 GLU A C 1
ATOM 1482 O O . GLU A 1 188 ? 12.246 -9.014 -19.694 1.00 93.88 188 GLU A O 1
ATOM 1487 N N . ALA A 1 189 ? 10.872 -7.298 -20.114 1.00 93.44 189 ALA A N 1
ATOM 1488 C CA . ALA A 1 189 ? 11.602 -6.820 -21.285 1.00 93.44 189 ALA A CA 1
ATOM 1489 C C . ALA A 1 189 ? 13.056 -6.453 -20.942 1.00 93.44 189 ALA A C 1
ATOM 1491 O O . ALA A 1 189 ? 13.976 -6.821 -21.673 1.00 93.44 189 ALA A O 1
ATOM 1492 N N . GLY A 1 190 ? 13.280 -5.787 -19.803 1.00 93.00 190 GLY A N 1
ATOM 1493 C CA . GLY A 1 190 ? 14.624 -5.517 -19.287 1.00 93.00 190 GLY A CA 1
ATOM 1494 C C . GLY A 1 190 ? 15.407 -6.796 -18.978 1.00 93.00 190 GLY A C 1
ATOM 1495 O O . GLY A 1 190 ? 16.569 -6.912 -19.354 1.00 93.00 190 GLY A O 1
ATOM 1496 N N . LEU A 1 191 ? 14.785 -7.794 -18.350 1.00 91.31 191 LEU A N 1
ATOM 1497 C CA . LEU A 1 191 ? 15.422 -9.084 -18.085 1.00 91.31 191 LEU A CA 1
ATOM 1498 C C . LEU A 1 191 ? 15.857 -9.769 -19.388 1.00 91.31 191 LEU A C 1
ATOM 1500 O O . LEU A 1 191 ? 16.989 -10.244 -19.470 1.00 91.31 191 LEU A O 1
ATOM 1504 N N . VAL A 1 192 ? 14.994 -9.792 -20.405 1.00 90.69 192 VAL A N 1
ATOM 1505 C CA . VAL A 1 192 ? 15.308 -10.372 -21.720 1.00 90.69 192 VAL A CA 1
ATOM 1506 C C . VAL A 1 192 ? 16.471 -9.633 -22.389 1.00 90.69 192 VAL A C 1
ATOM 1508 O O . VAL A 1 192 ? 17.400 -10.289 -22.863 1.00 90.69 192 VAL A O 1
ATOM 1511 N N . ASP A 1 193 ? 16.474 -8.295 -22.376 1.00 90.88 193 ASP A N 1
ATOM 1512 C CA . ASP A 1 193 ? 17.589 -7.493 -22.906 1.00 90.88 193 ASP A CA 1
ATOM 1513 C C . ASP A 1 193 ? 18.896 -7.807 -22.166 1.00 90.88 193 ASP A C 1
ATOM 1515 O O . ASP A 1 193 ? 19.921 -8.116 -22.779 1.00 90.88 193 ASP A O 1
ATOM 1519 N N . GLN A 1 194 ? 18.845 -7.852 -20.834 1.00 87.75 194 GLN A N 1
ATOM 1520 C CA . GLN A 1 194 ? 19.996 -8.166 -19.998 1.00 87.75 194 GLN A CA 1
ATOM 1521 C C . GLN A 1 194 ? 20.558 -9.567 -20.272 1.00 87.75 194 GLN A C 1
ATOM 1523 O O . GLN A 1 194 ? 21.776 -9.729 -20.356 1.00 87.75 194 GLN A O 1
ATOM 1528 N N . LEU A 1 195 ? 19.700 -10.578 -20.427 1.00 87.94 195 LEU A N 1
ATOM 1529 C CA . LEU A 1 195 ? 20.121 -11.934 -20.788 1.00 87.94 195 LEU A CA 1
ATOM 1530 C C . LEU A 1 195 ? 20.740 -11.970 -22.190 1.00 87.94 195 LEU A C 1
ATOM 1532 O O . LEU A 1 195 ? 21.776 -12.605 -22.380 1.00 87.94 195 LEU A O 1
ATOM 1536 N N . GLY A 1 196 ? 20.170 -11.238 -23.150 1.00 87.62 196 GLY A N 1
ATOM 1537 C CA . GLY A 1 196 ? 20.732 -11.093 -24.493 1.00 87.62 196 GLY A CA 1
ATOM 1538 C C . GLY A 1 196 ? 22.128 -10.463 -24.489 1.00 87.62 196 GLY A C 1
ATOM 1539 O O . GLY A 1 196 ? 23.023 -10.940 -25.190 1.00 87.62 196 GLY A O 1
ATOM 1540 N N . LEU A 1 197 ? 22.350 -9.437 -23.661 1.00 83.50 197 LEU A N 1
ATOM 1541 C CA . LEU A 1 197 ? 23.668 -8.823 -23.465 1.00 83.50 197 LEU A CA 1
ATOM 1542 C C . LEU A 1 197 ? 24.683 -9.821 -22.891 1.00 83.50 197 LEU A C 1
ATOM 1544 O O . LEU A 1 197 ? 25.822 -9.869 -23.356 1.00 83.50 197 LEU A O 1
ATOM 1548 N N . VAL A 1 198 ? 24.273 -10.642 -21.920 1.00 84.00 198 VAL A N 1
ATOM 1549 C CA . VAL A 1 198 ? 25.132 -11.674 -21.319 1.00 84.00 198 VAL A CA 1
ATOM 1550 C C . VAL A 1 198 ? 25.501 -12.749 -22.342 1.00 84.00 198 VAL A C 1
ATOM 1552 O O . VAL A 1 198 ? 26.679 -13.084 -22.463 1.00 84.00 198 VAL A O 1
ATOM 1555 N N . THR A 1 199 ? 24.539 -13.250 -23.120 1.00 85.75 199 THR A N 1
ATOM 1556 C CA . THR A 1 199 ? 24.802 -14.253 -24.165 1.00 85.75 199 THR A CA 1
ATOM 1557 C C . THR A 1 199 ? 25.797 -13.732 -25.200 1.00 85.75 199 THR A C 1
ATOM 1559 O O . THR A 1 199 ? 26.788 -14.404 -25.483 1.00 85.75 199 THR A O 1
ATOM 1562 N N . ARG A 1 200 ? 25.611 -12.497 -25.687 1.00 85.00 200 ARG A N 1
ATOM 1563 C CA . ARG A 1 200 ? 26.548 -11.862 -26.631 1.00 85.00 200 ARG A CA 1
ATOM 1564 C C . ARG A 1 200 ? 27.948 -11.698 -26.042 1.00 85.00 200 ARG A C 1
ATOM 1566 O O . ARG A 1 200 ? 28.935 -11.925 -26.735 1.00 85.00 200 ARG A O 1
ATOM 1573 N N . ALA A 1 201 ? 28.055 -11.322 -24.767 1.00 80.88 201 ALA A N 1
ATOM 1574 C CA . ALA A 1 201 ? 29.346 -11.201 -24.094 1.00 80.88 201 ALA A CA 1
ATOM 1575 C C . ALA A 1 201 ? 30.074 -12.555 -23.997 1.00 80.88 201 ALA A C 1
ATOM 1577 O O . ALA A 1 201 ? 31.286 -12.617 -24.204 1.00 80.88 201 ALA A O 1
ATOM 1578 N N . ILE A 1 202 ? 29.340 -13.642 -23.736 1.00 82.88 202 ILE A N 1
ATOM 1579 C CA . ILE A 1 202 ? 29.889 -15.005 -23.718 1.00 82.88 202 ILE A CA 1
ATOM 1580 C C . ILE A 1 202 ? 30.364 -15.422 -25.115 1.00 82.88 202 ILE A C 1
ATOM 1582 O O . ILE A 1 202 ? 31.451 -15.980 -25.242 1.00 82.88 202 ILE A O 1
ATOM 1586 N N . GLU A 1 203 ? 29.581 -15.158 -26.161 1.00 85.00 203 GLU A N 1
ATOM 1587 C CA . GLU A 1 203 ? 29.954 -15.466 -27.549 1.00 85.00 203 GLU A CA 1
ATOM 1588 C C . GLU A 1 203 ? 31.222 -14.719 -27.977 1.00 85.00 203 GLU A C 1
ATOM 1590 O O . GLU A 1 203 ? 32.167 -15.342 -28.462 1.00 85.00 203 GLU A O 1
ATOM 1595 N N . LEU A 1 204 ? 31.297 -13.412 -27.707 1.00 80.69 204 LEU A N 1
ATOM 1596 C CA . LEU A 1 204 ? 32.490 -12.604 -27.982 1.00 80.69 204 LEU A CA 1
ATOM 1597 C C . LEU A 1 204 ? 33.714 -13.110 -27.213 1.00 80.69 204 LEU A C 1
ATOM 1599 O O . LEU A 1 204 ? 34.801 -13.198 -27.783 1.00 80.69 204 LEU A O 1
ATOM 1603 N N . SER A 1 205 ? 33.534 -13.496 -25.946 1.00 79.50 205 SER A N 1
ATOM 1604 C CA . SER A 1 205 ? 34.610 -14.061 -25.131 1.00 79.50 205 SER A CA 1
ATOM 1605 C C . SER A 1 205 ? 35.132 -15.386 -25.687 1.00 79.50 205 SER A C 1
ATOM 1607 O O . SER A 1 205 ? 36.318 -15.662 -25.530 1.00 79.50 205 SER A O 1
ATOM 1609 N N . LYS A 1 206 ? 34.288 -16.208 -26.321 1.00 76.69 206 LYS A N 1
ATOM 1610 C CA . LYS A 1 206 ? 34.723 -17.457 -26.967 1.00 76.69 206 LYS A CA 1
ATOM 1611 C C . LYS A 1 206 ? 35.534 -17.171 -28.230 1.00 76.69 206 LYS A C 1
ATOM 1613 O O . LYS A 1 206 ? 36.614 -17.727 -28.381 1.00 76.69 206 LYS A O 1
ATOM 1618 N N . CYS A 1 207 ? 35.088 -16.230 -29.066 1.00 66.38 207 CYS A N 1
ATOM 1619 C CA . CYS A 1 207 ? 35.823 -15.833 -30.272 1.00 66.38 207 CYS A CA 1
ATOM 1620 C C . CYS A 1 207 ? 37.210 -15.239 -29.975 1.00 66.38 207 CYS A C 1
ATOM 1622 O O . CYS A 1 207 ? 38.118 -15.389 -30.783 1.00 66.38 207 CYS A O 1
ATOM 1624 N N . THR A 1 208 ? 37.409 -14.589 -28.825 1.00 59.47 208 THR A N 1
ATOM 1625 C CA . THR A 1 208 ? 38.729 -14.057 -28.441 1.00 59.47 208 THR A CA 1
ATOM 1626 C C . THR A 1 208 ? 39.731 -15.117 -27.977 1.00 59.47 208 THR A C 1
ATOM 1628 O O . THR A 1 208 ? 40.928 -14.842 -27.990 1.00 59.47 208 THR A O 1
ATOM 1631 N N . VAL A 1 209 ? 39.285 -16.316 -27.585 1.00 57.84 209 VAL A N 1
ATOM 1632 C CA . VAL A 1 209 ? 40.183 -17.403 -27.144 1.00 57.84 209 VAL A CA 1
ATOM 1633 C C . VAL A 1 209 ? 40.772 -18.161 -28.343 1.00 57.84 209 VAL A C 1
ATOM 1635 O O . VAL A 1 209 ? 41.912 -18.608 -28.273 1.00 57.84 209 VAL A O 1
ATOM 1638 N N . ASP A 1 210 ? 40.065 -18.203 -29.476 1.00 51.97 210 ASP A N 1
ATOM 1639 C CA . ASP A 1 210 ? 40.519 -18.893 -30.695 1.00 51.97 210 ASP A CA 1
ATOM 1640 C C . ASP A 1 210 ? 41.536 -18.090 -31.539 1.00 51.97 210 ASP A C 1
ATOM 1642 O O . ASP A 1 210 ? 42.094 -18.614 -32.499 1.00 51.97 210 ASP A O 1
ATOM 1646 N N . VAL A 1 211 ? 41.821 -16.828 -31.189 1.00 53.28 211 VAL A N 1
ATOM 1647 C CA . VAL A 1 211 ? 42.770 -15.958 -31.926 1.00 53.28 211 VAL A CA 1
ATOM 1648 C C . VAL A 1 211 ? 44.178 -15.955 -31.297 1.00 53.28 211 VAL A C 1
ATOM 1650 O O . VAL A 1 211 ? 45.096 -15.331 -31.820 1.00 53.28 211 VAL A O 1
ATOM 1653 N N . ALA A 1 212 ? 44.395 -16.696 -30.206 1.00 48.19 212 ALA A N 1
ATOM 1654 C CA . ALA A 1 212 ? 45.686 -16.802 -29.521 1.00 48.19 212 ALA A CA 1
ATOM 1655 C C . ALA A 1 212 ? 46.369 -18.167 -29.742 1.00 48.19 212 ALA A C 1
ATOM 1657 O O . ALA A 1 212 ? 46.822 -18.797 -28.792 1.00 48.19 212 ALA A O 1
ATOM 1658 N N . VAL A 1 213 ? 46.444 -18.637 -30.991 1.00 48.72 213 VAL A N 1
ATOM 1659 C CA . VAL A 1 213 ? 47.368 -19.711 -31.398 1.00 48.72 213 VAL A CA 1
ATOM 1660 C C . VAL A 1 213 ? 47.970 -19.352 -32.759 1.00 48.72 213 VAL A C 1
ATOM 1662 O O . VAL A 1 213 ? 47.491 -19.808 -33.795 1.00 48.72 213 VAL A O 1
ATOM 1665 N N . VAL A 1 214 ? 49.006 -18.509 -32.749 1.00 40.12 214 VAL A N 1
ATOM 1666 C CA . VAL A 1 214 ? 50.019 -18.403 -33.817 1.00 40.12 214 VAL A CA 1
ATOM 1667 C C . VAL A 1 214 ? 51.376 -18.207 -33.160 1.00 40.12 214 VAL A C 1
ATOM 1669 O O . VAL A 1 214 ? 51.472 -17.302 -32.300 1.00 40.12 214 VAL A O 1
#

Organism: Aphanomyces astaci (NCBI:txid112090)

Foldseek 3Di:
DPPDPCPPPAADEDQVQVVCVDPVNVVVCVVVVRVVRYDWDDPQPPPPHPQGGHHDHFALLLPLCSFPQVVQLVVQLVLLQVLQVPPDPPDLLHRDPPDPVSVVSNSCLQQPCVLDQVGGGPHVVSSVVSNCLNVPVVVVVCVVVVNAFDPPSGPDGTPGDDDDDDDDDDDDDDDPPDPDDHDDPSSVVSNVVVVVVVVVVVVVVVVVVVVPDD